Protein AF-A0A9E5RJG9-F1 (afdb_monomer_lite)

Sequence (299 aa):
MAKGKLSLEAINSRLKAARSGVSVRQKGNRLYLRATLPPKPNSTKMQMHQQDVSLGIYANPAGLERAEAEARKLGALLACKEFSWTLYLQDELKPNVVTCGDWLQRFKQYCLDTNLQTDTSEAAELLWRKRYYNPALKWLPEAEELSPSAFITVAQRTKPNTRSRQVACQVLQQFAKFVGVEVDLKPYIGNYSPKKVFRDIPKDEVIAQAIDKMRTPSWRCLYGLMATYGLRDHEVFFTELKWQIDEFESKVLVAKVTDGKTGSREVYPFTLNGLSVGNFGIRSYQISRLGFIKIMVNE

Structure (mmCIF, N/CA/C/O backbone):
data_AF-A0A9E5RJG9-F1
#
_entry.id   AF-A0A9E5RJG9-F1
#
loop_
_atom_site.group_PDB
_atom_site.id
_atom_site.type_symbol
_atom_site.label_atom_id
_atom_site.label_alt_id
_atom_site.label_comp_id
_atom_site.label_asym_id
_atom_site.label_entity_id
_atom_site.label_seq_id
_atom_site.pdbx_PDB_ins_code
_atom_site.Cartn_x
_atom_site.Cartn_y
_atom_site.Cartn_z
_atom_site.occupancy
_atom_site.B_iso_or_equiv
_atom_site.auth_seq_id
_atom_site.auth_comp_id
_atom_site.auth_asym_id
_atom_site.auth_atom_id
_atom_site.pdbx_PDB_model_num
ATOM 1 N N . MET A 1 1 ? -58.676 11.429 37.329 1.00 37.91 1 MET A N 1
ATOM 2 C CA . MET A 1 1 ? -57.738 11.678 38.447 1.00 37.91 1 MET A CA 1
ATOM 3 C C . MET A 1 1 ? -56.681 12.656 37.961 1.00 37.91 1 MET A C 1
ATOM 5 O O . MET A 1 1 ? -56.032 12.370 36.963 1.00 37.91 1 MET A O 1
ATOM 9 N N . ALA A 1 2 ? -56.580 13.836 38.570 1.00 36.16 2 ALA A N 1
ATOM 10 C CA . ALA A 1 2 ? -55.659 14.878 38.124 1.00 36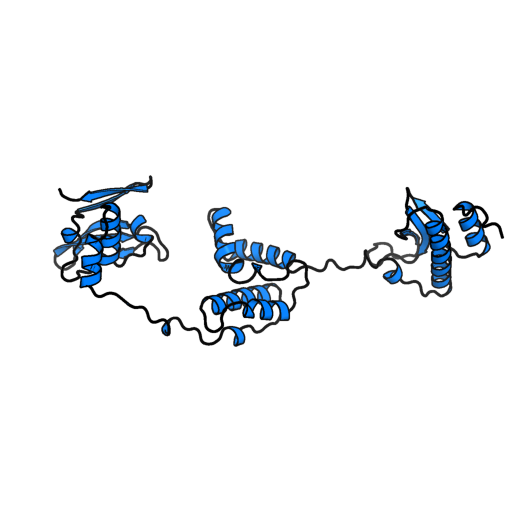.16 2 ALA A CA 1
ATOM 11 C C . ALA A 1 2 ? -54.202 14.407 38.287 1.00 36.16 2 ALA A C 1
ATOM 13 O O . ALA A 1 2 ? -53.770 14.133 39.406 1.00 36.16 2 ALA A O 1
ATOM 14 N N . LYS A 1 3 ? -53.443 14.305 37.184 1.00 49.44 3 LYS A N 1
ATOM 15 C CA . LYS A 1 3 ? -51.980 14.160 37.235 1.00 49.44 3 LYS A CA 1
ATOM 16 C C . LYS A 1 3 ? -51.432 15.422 37.906 1.00 49.44 3 LYS A C 1
ATOM 18 O O . LYS A 1 3 ? -51.337 16.470 37.272 1.00 49.44 3 LYS A O 1
ATOM 23 N N . GLY A 1 4 ? -51.154 15.344 39.207 1.00 55.84 4 GLY A N 1
ATOM 24 C CA . GLY A 1 4 ? -50.543 16.439 39.959 1.00 55.84 4 GLY A CA 1
ATOM 25 C C . GLY A 1 4 ? -49.267 16.913 39.261 1.00 55.84 4 GLY A C 1
ATOM 26 O O . GLY A 1 4 ? -48.539 16.094 38.699 1.00 55.84 4 GLY A O 1
ATOM 27 N N . LYS A 1 5 ? -49.022 18.231 39.269 1.00 58.44 5 LYS A N 1
ATOM 28 C CA . LYS A 1 5 ? -47.838 18.869 38.668 1.00 58.44 5 LYS A CA 1
ATOM 29 C C . LYS A 1 5 ? -46.581 18.049 38.964 1.00 58.44 5 LYS A C 1
ATOM 31 O O . LYS A 1 5 ? -46.140 17.951 40.108 1.00 58.44 5 LYS A O 1
ATOM 36 N N . LEU A 1 6 ? -46.014 17.456 37.919 1.00 74.50 6 LEU A N 1
ATOM 37 C CA . LEU A 1 6 ? -44.820 16.637 38.019 1.00 74.50 6 LEU A CA 1
ATOM 38 C C . LEU A 1 6 ? -43.602 17.572 38.026 1.00 74.50 6 LEU A C 1
ATOM 40 O O . LEU A 1 6 ? -43.062 17.915 36.979 1.00 74.50 6 LEU A O 1
ATOM 44 N N . SER A 1 7 ? -43.239 18.069 39.210 1.00 86.19 7 SER A N 1
ATOM 45 C CA . SER A 1 7 ? -42.056 18.911 39.411 1.00 86.19 7 SER A CA 1
ATOM 46 C C . SER A 1 7 ? -40.883 18.095 39.954 1.00 86.19 7 SER A C 1
ATOM 48 O O . SER A 1 7 ? -41.062 17.079 40.632 1.00 86.19 7 SER A O 1
ATOM 50 N N . LEU A 1 8 ? -39.664 18.564 39.687 1.00 88.50 8 LEU A N 1
ATOM 51 C CA . LEU A 1 8 ? -38.433 17.952 40.194 1.00 88.50 8 LEU A CA 1
ATOM 52 C C . LEU A 1 8 ? -38.399 17.908 41.736 1.00 88.50 8 LEU A C 1
ATOM 54 O O . LEU A 1 8 ? -37.941 16.930 42.325 1.00 88.50 8 LEU A O 1
ATOM 58 N N . GLU A 1 9 ? -38.949 18.928 42.395 1.00 90.94 9 GLU A N 1
ATOM 59 C CA . GLU A 1 9 ? -39.084 19.003 43.856 1.00 90.94 9 GLU A CA 1
ATOM 60 C C . GLU A 1 9 ? -40.054 17.954 44.410 1.00 90.94 9 GLU A C 1
ATOM 62 O O . GLU A 1 9 ? -39.752 17.290 45.406 1.00 90.94 9 GLU A O 1
ATOM 67 N N . ALA A 1 10 ? -41.198 17.756 43.746 1.00 90.44 10 ALA A N 1
ATOM 68 C CA . ALA A 1 10 ? -42.178 16.754 44.147 1.00 90.44 10 ALA A CA 1
ATOM 69 C C . ALA A 1 10 ? -41.613 15.334 43.990 1.00 90.44 10 ALA A C 1
ATOM 71 O O . ALA A 1 10 ? -41.785 14.500 44.880 1.00 90.44 10 ALA A O 1
ATOM 72 N N . ILE A 1 11 ? -40.883 15.075 42.899 1.00 91.56 11 ILE A N 1
ATOM 73 C CA . ILE A 1 11 ? -40.188 13.801 42.665 1.00 91.56 11 ILE A CA 1
ATOM 74 C C . ILE A 1 11 ? -39.153 13.543 43.763 1.00 91.56 11 ILE A C 1
ATOM 76 O O . ILE A 1 11 ? -39.175 12.487 44.395 1.00 91.56 11 ILE A O 1
ATOM 80 N N . ASN A 1 12 ? -38.279 14.512 44.044 1.00 93.06 12 ASN A N 1
ATOM 81 C CA . ASN A 1 12 ? -37.251 14.356 45.073 1.00 93.06 12 ASN A CA 1
ATOM 82 C C . ASN A 1 12 ? -37.843 14.192 46.478 1.00 93.06 12 ASN A C 1
ATOM 84 O O . ASN A 1 12 ? -37.319 13.410 47.271 1.00 93.06 12 ASN A O 1
ATOM 88 N N . SER A 1 13 ? -38.963 14.854 46.774 1.00 91.38 13 SER A N 1
ATOM 89 C CA . SER A 1 13 ? -39.693 14.662 48.032 1.00 91.38 13 SER A CA 1
ATOM 90 C C . SER A 1 13 ? -40.233 13.234 48.162 1.00 91.38 13 SER A C 1
ATOM 92 O O . SER A 1 13 ? -40.048 12.606 49.205 1.00 91.38 13 SER A O 1
ATOM 94 N N . ARG A 1 14 ? -40.815 12.672 47.090 1.00 92.19 14 ARG A N 1
ATOM 95 C CA . ARG A 1 14 ? -41.272 11.270 47.060 1.00 92.19 14 ARG A CA 1
ATOM 96 C C . ARG A 1 14 ? -40.115 10.279 47.210 1.00 92.19 14 ARG A C 1
ATOM 98 O O . ARG A 1 14 ? -40.212 9.344 48.000 1.00 92.19 14 ARG A O 1
ATOM 105 N N . LEU A 1 15 ? -39.006 10.495 46.503 1.00 91.75 15 LEU A N 1
ATOM 106 C CA . LEU A 1 15 ? -37.810 9.646 46.586 1.00 91.75 15 LEU A CA 1
ATOM 107 C C . LEU A 1 15 ? -37.164 9.672 47.978 1.00 91.75 15 LEU A C 1
ATOM 109 O O . LEU A 1 15 ? -36.679 8.637 48.447 1.00 91.75 15 LEU A O 1
ATOM 113 N N . LYS A 1 16 ? -37.190 10.832 48.648 1.00 91.62 16 LYS A N 1
ATOM 114 C CA . LYS A 1 16 ? -36.722 11.004 50.028 1.00 91.62 16 LYS A CA 1
ATOM 115 C C . LYS A 1 16 ? -37.638 10.296 51.025 1.00 91.62 16 LYS A C 1
ATOM 117 O O . LYS A 1 16 ? -37.134 9.591 51.895 1.00 91.62 16 LYS A O 1
ATOM 122 N N . ALA A 1 17 ? -38.959 10.429 50.876 1.00 90.81 17 ALA A N 1
ATOM 123 C CA . ALA A 1 17 ? -39.935 9.722 51.709 1.00 90.81 17 ALA A CA 1
ATOM 124 C C . ALA A 1 17 ? -39.790 8.194 51.592 1.00 90.81 17 ALA A C 1
ATOM 126 O O . ALA A 1 17 ? -39.843 7.490 52.595 1.00 90.81 17 ALA A O 1
ATOM 127 N N . ALA A 1 18 ? -39.499 7.695 50.386 1.00 88.12 18 ALA A N 1
ATOM 128 C CA . ALA A 1 18 ? -39.224 6.283 50.122 1.00 88.12 18 ALA A CA 1
ATOM 129 C C . ALA A 1 18 ? -37.819 5.812 50.556 1.00 88.12 18 ALA A C 1
ATOM 131 O O . ALA A 1 18 ? -37.486 4.649 50.354 1.00 88.12 18 ALA A O 1
ATOM 132 N N . ARG A 1 19 ? -36.972 6.698 51.108 1.00 88.88 19 ARG A N 1
ATOM 133 C CA . ARG A 1 19 ? -35.582 6.408 51.519 1.00 88.88 19 ARG A CA 1
ATOM 134 C C . ARG A 1 19 ? -34.735 5.735 50.428 1.00 88.88 19 ARG A C 1
ATOM 136 O O . ARG A 1 19 ? -33.841 4.952 50.723 1.00 88.88 19 ARG A O 1
ATOM 143 N N . SER A 1 20 ? -34.980 6.085 49.166 1.00 85.00 20 SER A N 1
ATOM 144 C CA . SER A 1 20 ? -34.340 5.447 48.003 1.00 85.00 20 SER A CA 1
ATOM 145 C C . SER A 1 20 ? -32.825 5.679 47.885 1.00 85.00 20 SER A C 1
ATOM 147 O O . SER A 1 20 ? -32.167 4.989 47.117 1.00 85.00 20 SER A O 1
ATOM 149 N N . GLY A 1 21 ? -32.260 6.665 48.595 1.00 88.69 21 GLY A N 1
ATOM 150 C CA . GLY A 1 21 ? -30.832 7.012 48.509 1.00 88.69 21 GLY A CA 1
ATOM 151 C C . GLY A 1 21 ? -30.409 7.683 47.192 1.00 88.69 21 GLY A C 1
ATOM 152 O O . GLY A 1 21 ? -29.228 7.977 47.007 1.00 88.69 21 GLY A O 1
ATOM 153 N N . VAL A 1 22 ? -31.364 7.961 46.295 1.00 94.31 22 VAL A N 1
ATOM 154 C CA . VAL A 1 22 ? -31.153 8.559 44.969 1.00 94.31 22 VAL A CA 1
ATOM 155 C C . VAL A 1 22 ? -31.985 9.836 44.840 1.00 94.31 22 VAL A C 1
ATOM 157 O O . VAL A 1 22 ? -33.117 9.908 45.312 1.00 94.31 22 VAL A O 1
ATOM 160 N N . SER A 1 23 ? -31.433 10.854 44.181 1.00 94.25 23 SER A N 1
ATOM 161 C CA . SER A 1 23 ? -32.137 12.102 43.854 1.00 94.25 23 SER A CA 1
ATOM 162 C C . SER A 1 23 ? -32.044 12.412 42.363 1.00 94.25 23 SER A C 1
ATOM 164 O O . SER A 1 23 ? -31.046 12.089 41.726 1.00 94.25 23 SER A O 1
ATOM 166 N N . VAL A 1 24 ? -33.063 13.051 41.798 1.00 94.88 24 VAL A N 1
ATOM 167 C CA . VAL A 1 24 ? -33.062 13.533 40.412 1.00 94.88 24 VAL A CA 1
ATOM 168 C C . VAL A 1 24 ? -32.549 14.971 40.382 1.00 94.88 24 VAL A C 1
ATOM 170 O O . VAL A 1 24 ? -32.985 15.823 41.160 1.00 94.88 24 VAL A O 1
ATOM 173 N N . ARG A 1 25 ? -31.629 15.265 39.465 1.00 94.12 25 ARG A N 1
ATOM 174 C CA . ARG A 1 25 ? -31.103 16.606 39.201 1.00 94.12 25 ARG A CA 1
ATOM 175 C C . ARG A 1 25 ? -31.308 16.992 37.751 1.00 94.12 25 ARG A C 1
ATOM 177 O O . ARG A 1 25 ? -31.188 16.165 36.856 1.00 94.12 25 ARG A O 1
ATOM 184 N N . GLN A 1 26 ? -31.537 18.275 37.526 1.00 92.50 26 GLN A N 1
ATOM 185 C CA . GLN A 1 26 ? -31.526 18.867 36.200 1.00 92.50 26 GLN A CA 1
ATOM 186 C C . GLN A 1 26 ? -30.236 19.675 36.032 1.00 92.50 26 GLN A C 1
ATOM 188 O O . GLN A 1 26 ? -29.906 20.495 36.887 1.00 92.50 26 GLN A O 1
ATOM 193 N N . LYS A 1 27 ? -29.503 19.439 34.940 1.00 89.38 27 LYS A N 1
ATOM 194 C CA . LYS A 1 27 ? -28.406 20.312 34.492 1.00 89.38 27 LYS A CA 1
ATOM 195 C C . LYS A 1 27 ? -28.713 20.757 33.068 1.00 89.38 27 LYS A C 1
ATOM 197 O O . LYS A 1 27 ? -28.792 19.929 32.159 1.00 89.38 27 LYS A O 1
ATOM 202 N N . GLY A 1 28 ? -28.941 22.056 32.887 1.00 89.25 28 GLY A N 1
ATOM 203 C CA . GLY A 1 28 ? -29.472 22.596 31.634 1.00 89.25 28 GLY A CA 1
ATOM 204 C C . GLY A 1 28 ? -30.802 21.929 31.270 1.00 89.25 28 GLY A C 1
ATOM 205 O O . GLY A 1 28 ? -31.713 21.851 32.093 1.00 89.25 28 GLY A O 1
ATOM 206 N N . ASN A 1 29 ? -30.889 21.382 30.058 1.00 89.88 29 ASN A N 1
ATOM 207 C CA . ASN A 1 29 ? -32.089 20.697 29.567 1.00 89.88 29 ASN A CA 1
ATOM 208 C C . ASN A 1 29 ? -32.071 19.174 29.776 1.00 89.88 29 ASN A C 1
ATOM 210 O O . ASN A 1 29 ? -32.904 18.484 29.192 1.00 89.88 29 ASN A O 1
ATOM 214 N N . ARG A 1 30 ? -31.136 18.626 30.564 1.00 92.31 30 ARG A N 1
ATOM 215 C CA . ARG A 1 30 ? -30.967 17.175 30.762 1.00 92.31 30 ARG A CA 1
ATOM 216 C C . ARG A 1 30 ? -31.163 16.767 32.223 1.00 92.31 30 ARG A C 1
ATOM 218 O O . ARG A 1 30 ? -30.858 17.536 33.138 1.00 92.31 30 ARG A O 1
ATOM 225 N N . LEU A 1 31 ? -31.650 15.542 32.426 1.00 93.31 31 LEU A N 1
ATOM 226 C CA . LEU A 1 31 ? -31.872 14.943 33.745 1.00 93.31 31 LEU A CA 1
ATOM 227 C C . LEU A 1 31 ? -30.771 13.939 34.114 1.00 93.31 31 LEU A C 1
ATOM 229 O O . LEU A 1 31 ? -30.279 13.180 33.277 1.00 93.31 31 LEU A O 1
ATOM 233 N N . TYR A 1 32 ? -30.418 13.936 35.395 1.00 94.94 32 TYR A N 1
ATOM 234 C CA . TYR A 1 32 ? -29.355 13.144 36.006 1.00 94.94 32 TYR A CA 1
ATOM 235 C C . TYR A 1 32 ? -29.863 12.508 37.301 1.00 94.94 32 TYR A C 1
ATOM 237 O O . TYR A 1 32 ? -30.694 13.094 37.995 1.00 94.94 32 TYR A O 1
ATOM 245 N N . LEU A 1 33 ? -29.320 11.351 37.666 1.00 94.44 33 LEU A N 1
ATOM 246 C CA . LEU A 1 33 ? -29.513 10.743 38.982 1.00 94.44 33 LEU A CA 1
ATOM 247 C C . LEU A 1 33 ? -28.279 10.979 39.839 1.00 94.44 33 LEU A C 1
ATOM 249 O O . LEU A 1 33 ? -27.170 10.728 39.391 1.00 94.44 33 LEU A O 1
ATOM 253 N N . ARG A 1 34 ? -28.454 11.422 41.078 1.00 94.69 34 ARG A N 1
ATOM 254 C CA . ARG A 1 34 ? -27.367 11.602 42.038 1.00 94.69 34 ARG A CA 1
ATOM 255 C C . ARG A 1 34 ? -27.530 10.648 43.203 1.00 94.69 34 ARG A C 1
ATOM 257 O O . ARG A 1 34 ? -28.541 10.704 43.906 1.00 94.69 34 ARG A O 1
ATOM 264 N N . ALA A 1 35 ? -26.507 9.831 43.421 1.00 93.94 35 ALA A N 1
ATOM 265 C CA . ALA A 1 35 ? -26.443 8.834 44.482 1.00 93.94 35 ALA A CA 1
ATOM 266 C C . ALA A 1 35 ? -24.991 8.622 44.936 1.00 93.94 35 ALA A C 1
ATOM 268 O O . ALA A 1 35 ? -24.052 9.058 44.266 1.00 93.94 35 ALA A O 1
ATOM 269 N N . THR A 1 36 ? -24.798 7.957 46.072 1.00 93.00 36 THR A N 1
ATOM 270 C CA . THR A 1 36 ? -23.477 7.464 46.484 1.00 93.00 36 THR A CA 1
ATOM 271 C C . THR A 1 36 ? -23.233 6.124 45.802 1.00 93.00 36 THR A C 1
ATOM 273 O O . THR A 1 36 ? -23.892 5.139 46.122 1.00 93.00 36 THR A O 1
ATOM 276 N N . LEU A 1 37 ? -22.317 6.104 44.836 1.00 91.81 37 LEU A N 1
ATOM 277 C CA . LEU A 1 37 ? -22.056 4.961 43.960 1.00 91.81 37 LEU A CA 1
ATOM 278 C C . LEU A 1 37 ? -20.608 4.480 44.131 1.00 91.81 37 LEU A C 1
ATOM 280 O O . LEU A 1 37 ? -19.748 5.286 44.513 1.00 91.81 37 LEU A O 1
ATOM 284 N N . PRO A 1 38 ? -20.307 3.201 43.834 1.00 89.12 38 PRO A N 1
ATOM 285 C CA . PRO A 1 38 ? -18.924 2.747 43.714 1.00 89.12 38 PRO A CA 1
ATOM 286 C C . PRO A 1 38 ? -18.182 3.555 42.638 1.00 89.12 38 PRO A C 1
ATOM 288 O O . PRO A 1 38 ? -18.816 4.109 41.731 1.00 89.12 38 PRO A O 1
ATOM 291 N N . PRO A 1 39 ? -16.849 3.671 42.722 1.00 87.62 39 PRO A N 1
ATOM 292 C CA . PRO A 1 39 ? -16.079 4.398 41.719 1.00 87.62 39 PRO A CA 1
ATOM 293 C C . PRO A 1 39 ? -16.316 3.832 40.312 1.00 87.62 39 PRO A C 1
ATOM 295 O O . PRO A 1 39 ? -16.548 2.634 40.145 1.00 87.62 39 PRO A O 1
ATOM 298 N N . LYS A 1 40 ? -16.304 4.702 39.292 1.00 84.62 40 LYS A N 1
ATOM 299 C CA . LYS A 1 40 ? -16.350 4.257 37.890 1.00 84.62 40 LYS A CA 1
ATOM 300 C C . LYS A 1 40 ? -15.142 3.348 37.593 1.00 84.62 40 LYS A C 1
ATOM 302 O O . LYS A 1 40 ? -14.077 3.612 38.150 1.00 84.62 40 LYS A O 1
ATOM 307 N N . PRO A 1 41 ? -15.255 2.373 36.667 1.00 77.88 41 PRO A N 1
ATOM 308 C CA . PRO A 1 41 ? -14.163 1.446 36.338 1.00 77.88 41 PRO A CA 1
ATOM 309 C C . PRO A 1 41 ? -12.824 2.116 35.985 1.00 77.88 41 PRO A C 1
ATOM 311 O O . PRO A 1 41 ? -11.774 1.581 36.311 1.00 77.88 41 PRO A O 1
ATOM 314 N N . ASN A 1 42 ? -12.858 3.315 35.390 1.00 70.88 42 ASN A N 1
ATOM 315 C CA . ASN A 1 42 ? -11.667 4.080 34.991 1.00 70.88 42 ASN A CA 1
ATOM 316 C C . ASN A 1 42 ? -11.326 5.242 35.952 1.00 70.88 42 ASN A C 1
ATOM 318 O O . ASN A 1 42 ? -10.627 6.179 35.571 1.00 70.88 42 ASN A O 1
ATOM 322 N N . SER A 1 43 ? -11.875 5.259 37.171 1.00 77.19 43 SER A N 1
ATOM 323 C CA . SER A 1 43 ? -11.626 6.330 38.143 1.00 77.19 43 SER A CA 1
ATOM 324 C C . SER A 1 43 ? -10.424 6.019 39.034 1.00 77.19 43 SER A C 1
ATOM 326 O O . SER A 1 43 ? -10.236 4.891 39.466 1.00 77.19 43 SER A O 1
ATOM 328 N N . THR A 1 44 ? -9.661 7.049 39.401 1.00 74.75 44 THR A N 1
ATOM 329 C CA . THR A 1 44 ? -8.575 6.963 40.395 1.00 74.75 44 THR A CA 1
ATOM 330 C C . THR A 1 44 ? -9.073 6.852 41.840 1.00 74.75 44 THR A C 1
ATOM 332 O O . THR A 1 44 ? -8.283 6.642 42.758 1.00 74.75 44 THR A O 1
ATOM 335 N N . LYS A 1 45 ? -10.380 7.019 42.079 1.00 78.56 45 LYS A N 1
ATOM 336 C CA . LYS A 1 45 ? -10.971 6.919 43.416 1.00 78.56 45 LYS A CA 1
ATOM 337 C C . LYS A 1 45 ? -11.239 5.460 43.767 1.00 78.56 45 LYS A C 1
ATOM 339 O O . LYS A 1 45 ? -11.857 4.750 42.990 1.00 78.56 45 LYS A O 1
ATOM 344 N N . MET A 1 46 ? -10.860 5.058 44.978 1.00 77.56 46 MET A N 1
ATOM 345 C CA . MET A 1 46 ? -11.036 3.681 45.463 1.00 77.56 46 MET A CA 1
ATOM 346 C C . MET A 1 46 ? -12.307 3.475 46.301 1.00 77.56 46 MET A C 1
ATOM 348 O O . MET A 1 46 ? -12.723 2.345 46.524 1.00 77.56 46 MET A O 1
ATOM 352 N N . GLN A 1 47 ? -12.929 4.556 46.778 1.00 86.44 47 GLN A N 1
ATOM 353 C CA . GLN A 1 47 ? -14.057 4.502 47.714 1.00 86.44 47 GLN A CA 1
ATOM 354 C C . GLN A 1 47 ? -15.365 4.973 47.071 1.00 86.44 47 GLN A C 1
ATOM 356 O O . GLN A 1 47 ? -15.374 5.773 46.124 1.00 86.44 47 GLN A O 1
ATOM 361 N N . MET A 1 48 ? -16.486 4.492 47.621 1.00 90.00 48 MET A N 1
ATOM 362 C CA . MET A 1 48 ? -17.813 4.978 47.249 1.00 90.00 48 MET A CA 1
ATOM 363 C C . MET A 1 48 ? -17.906 6.483 47.493 1.00 90.00 48 MET A C 1
ATOM 365 O O . MET A 1 48 ? -17.500 6.991 48.537 1.00 90.00 48 MET A O 1
ATOM 369 N N . HIS A 1 49 ? -18.457 7.209 46.529 1.00 91.38 49 HIS A N 1
ATOM 370 C CA . HIS A 1 49 ? -18.637 8.649 46.647 1.00 91.38 49 HIS A CA 1
ATOM 371 C C . HIS A 1 49 ? -19.851 9.109 45.850 1.00 91.38 49 HIS A C 1
ATOM 373 O O . HIS A 1 49 ? -20.388 8.387 45.007 1.00 91.38 49 HIS A O 1
ATOM 379 N N . GLN A 1 50 ? -20.301 10.327 46.140 1.00 92.06 50 GLN A N 1
ATOM 380 C CA . GLN A 1 50 ? -21.461 10.896 45.478 1.00 92.06 50 GLN A CA 1
ATOM 381 C C . GLN A 1 50 ? -21.146 11.204 44.011 1.00 92.06 50 GLN A C 1
ATOM 383 O O . GLN A 1 50 ? -20.210 11.948 43.715 1.00 92.06 50 GLN A O 1
ATOM 388 N N . GLN A 1 51 ? -21.934 10.631 43.107 1.00 93.19 51 GLN A N 1
ATOM 389 C CA . GLN A 1 51 ? -21.748 10.723 41.664 1.00 93.19 51 GLN A CA 1
ATOM 390 C C . GLN A 1 51 ? -23.082 11.016 40.979 1.00 93.19 51 GLN A C 1
ATOM 392 O O . GLN A 1 51 ? -24.146 10.649 41.482 1.00 93.19 51 GLN A O 1
ATOM 397 N N . ASP A 1 52 ? -23.003 11.688 39.830 1.00 91.81 52 ASP A N 1
ATOM 398 C CA . ASP A 1 52 ? -24.150 11.951 38.968 1.00 91.81 52 ASP A CA 1
ATOM 399 C C . ASP A 1 52 ? -24.110 10.973 37.776 1.00 91.81 52 ASP A C 1
ATOM 401 O O . ASP A 1 52 ? -23.095 10.867 37.085 1.00 91.81 52 ASP A O 1
ATOM 405 N N . VAL A 1 53 ? -25.218 10.282 37.518 1.00 90.75 53 VAL A N 1
ATOM 406 C CA . VAL A 1 53 ? -25.437 9.389 36.375 1.00 90.75 53 VAL A CA 1
ATOM 407 C C . VAL A 1 53 ? -26.318 10.114 35.366 1.00 90.75 53 VAL A C 1
ATOM 409 O O . VAL A 1 53 ? -27.429 10.534 35.695 1.00 90.75 53 VAL A O 1
ATOM 412 N N . SER A 1 54 ? -25.824 10.297 34.143 1.00 90.50 54 SER A N 1
ATOM 413 C CA . SER A 1 54 ? -26.611 10.891 33.058 1.00 90.50 54 SER A CA 1
ATOM 414 C C . SER A 1 54 ? -27.670 9.904 32.578 1.00 90.50 54 SER A C 1
ATOM 416 O O . SER A 1 54 ? -27.344 8.764 32.271 1.00 90.50 54 SER A O 1
ATOM 418 N N . LEU A 1 55 ? -28.927 10.342 32.477 1.00 88.50 55 LEU A N 1
ATOM 419 C CA . LEU A 1 55 ? -29.998 9.523 31.898 1.00 88.50 55 LEU A CA 1
ATOM 420 C C . LEU A 1 55 ? -30.140 9.711 30.382 1.00 88.50 55 LEU A C 1
ATOM 422 O O . LEU A 1 55 ? -30.923 9.011 29.750 1.00 88.50 55 LEU A O 1
ATOM 426 N N . GLY A 1 56 ? -29.458 10.702 29.796 1.00 86.12 56 GLY A N 1
ATOM 427 C CA . GLY A 1 56 ? -29.594 11.014 28.371 1.00 86.12 56 GLY A CA 1
ATOM 428 C C . GLY A 1 56 ? -30.984 11.524 27.962 1.00 86.12 56 GLY A C 1
ATOM 429 O O . GLY A 1 56 ? -31.261 11.637 26.773 1.00 86.12 56 GLY A O 1
ATOM 430 N N . ILE A 1 57 ? -31.855 11.895 28.905 1.00 89.81 57 ILE A N 1
ATOM 431 C CA . ILE A 1 57 ? -33.226 12.361 28.631 1.00 89.81 57 ILE A CA 1
ATOM 432 C C . ILE A 1 57 ? -33.398 13.857 28.905 1.00 89.81 57 ILE A C 1
ATOM 434 O O . ILE A 1 57 ? -32.700 14.439 29.741 1.00 89.81 57 ILE A O 1
ATOM 438 N N . TYR A 1 58 ? -34.329 14.477 28.180 1.00 91.00 58 TYR A N 1
ATOM 439 C CA . TYR A 1 58 ? -34.660 15.892 28.332 1.00 91.00 58 TYR A CA 1
ATOM 440 C C . TYR A 1 58 ? -35.522 16.157 29.572 1.00 91.00 58 TYR A C 1
ATOM 442 O O . TYR A 1 58 ? -36.324 15.317 29.976 1.00 91.00 58 TYR A O 1
ATOM 450 N N . ALA A 1 59 ? -35.392 17.355 30.143 1.00 90.31 59 ALA A N 1
ATOM 451 C CA . ALA A 1 59 ? -36.189 17.838 31.271 1.00 90.31 59 ALA A CA 1
ATOM 452 C C . ALA A 1 59 ? -37.605 18.275 30.838 1.00 90.31 59 ALA A C 1
ATOM 454 O O . ALA A 1 59 ? -37.989 19.433 30.970 1.00 90.31 59 ALA A O 1
ATOM 455 N N . ASN A 1 60 ? -38.373 17.337 30.284 1.00 90.50 60 ASN A N 1
ATOM 456 C CA . ASN A 1 60 ? -39.788 17.501 29.947 1.00 90.50 60 ASN A CA 1
ATOM 457 C C . ASN A 1 60 ? -40.655 16.564 30.822 1.00 90.50 60 ASN A C 1
ATOM 459 O O . ASN A 1 60 ? -40.099 15.705 31.511 1.00 90.50 60 ASN A O 1
ATOM 463 N N . PRO A 1 61 ? -41.997 16.695 30.838 1.00 89.50 61 PRO A N 1
ATOM 464 C CA . PRO A 1 61 ? -42.851 15.903 31.732 1.00 89.50 61 PRO A CA 1
ATOM 465 C C . PRO A 1 61 ? -42.658 14.383 31.608 1.00 89.50 61 PRO A C 1
ATOM 467 O O . PRO A 1 61 ? -42.544 13.699 32.621 1.00 89.50 61 PRO A O 1
ATOM 470 N N . ALA A 1 62 ? -42.533 13.859 30.384 1.00 88.31 62 ALA A N 1
ATOM 471 C CA . ALA A 1 62 ? -42.271 12.437 30.148 1.00 88.31 62 ALA A CA 1
ATOM 472 C C . ALA A 1 62 ? -40.873 12.013 30.640 1.00 88.31 62 ALA A C 1
ATOM 474 O O . ALA A 1 62 ? -40.699 10.939 31.216 1.00 88.31 62 ALA A O 1
ATOM 475 N N . GLY A 1 63 ? -39.872 12.877 30.456 1.00 90.06 63 GLY A N 1
ATOM 476 C CA . GLY A 1 63 ? -38.520 12.677 30.964 1.00 90.06 63 GLY A CA 1
ATOM 477 C C . GLY A 1 63 ? -38.467 12.663 32.490 1.00 90.06 63 GLY A C 1
ATOM 478 O O . GLY A 1 63 ? -37.749 11.849 33.061 1.00 90.06 63 GLY A O 1
ATOM 479 N N . LEU A 1 64 ? -39.262 13.499 33.161 1.00 91.44 64 LEU A N 1
ATOM 480 C CA . LEU A 1 64 ? -39.359 13.513 34.620 1.00 91.44 64 LEU A CA 1
ATOM 481 C C . LEU A 1 64 ? -40.044 12.248 35.172 1.00 91.44 64 LEU A C 1
ATOM 483 O O . LEU A 1 64 ? -39.545 11.688 36.147 1.00 91.44 64 LEU A O 1
ATOM 487 N N . GLU A 1 65 ? -41.114 11.750 34.536 1.00 91.62 65 GLU A N 1
ATOM 488 C CA . GLU A 1 65 ? -41.736 10.461 34.907 1.00 91.62 65 GLU A CA 1
ATOM 489 C C . GLU A 1 65 ? -40.724 9.309 34.772 1.00 91.62 65 GLU A C 1
ATOM 491 O O . GLU A 1 65 ? -40.555 8.499 35.688 1.00 91.62 65 GLU A O 1
ATOM 496 N N . ARG A 1 66 ? -39.982 9.274 33.656 1.00 91.62 66 ARG A N 1
ATOM 497 C CA . ARG A 1 66 ? -38.936 8.270 33.424 1.00 91.62 66 ARG A CA 1
ATOM 498 C C . ARG A 1 66 ? -37.780 8.392 34.418 1.00 91.62 66 ARG A C 1
ATOM 500 O O . ARG A 1 66 ? -37.309 7.375 34.918 1.00 91.62 66 ARG A O 1
ATOM 507 N N . ALA A 1 67 ? -37.338 9.609 34.733 1.00 93.00 67 ALA A N 1
ATOM 508 C CA . ALA A 1 67 ? -36.274 9.839 35.708 1.00 93.00 67 ALA A CA 1
ATOM 509 C C . ALA A 1 67 ? -36.663 9.350 37.108 1.00 93.00 67 ALA A C 1
ATOM 511 O O . ALA A 1 67 ? -35.833 8.771 37.802 1.00 93.00 67 ALA A O 1
ATOM 512 N N . GLU A 1 68 ? -37.920 9.538 37.515 1.00 93.56 68 GLU A N 1
ATOM 513 C CA . GLU A 1 68 ? -38.427 9.022 38.788 1.00 93.56 68 GLU A CA 1
ATOM 514 C C . GLU A 1 68 ? -38.428 7.483 38.822 1.00 93.56 68 GLU A C 1
ATOM 516 O O . GLU A 1 68 ? -38.017 6.891 39.822 1.00 93.56 68 GLU A O 1
ATOM 521 N N . ALA A 1 69 ? -38.841 6.824 37.735 1.00 92.50 69 ALA A N 1
ATOM 522 C CA . ALA A 1 69 ? -38.799 5.365 37.630 1.00 92.50 69 ALA A CA 1
ATOM 523 C C . ALA A 1 69 ? -37.360 4.817 37.685 1.00 92.50 69 ALA A C 1
ATOM 525 O O . ALA A 1 69 ? -37.077 3.904 38.465 1.00 92.50 69 ALA A O 1
ATOM 526 N N . GLU A 1 70 ? -36.437 5.413 36.925 1.00 92.31 70 GLU A N 1
ATOM 527 C CA . GLU A 1 70 ? -35.018 5.033 36.934 1.00 92.31 70 GLU A CA 1
ATOM 528 C C . GLU A 1 70 ? -34.356 5.300 38.292 1.00 92.31 70 GLU A C 1
ATOM 530 O O . GLU A 1 70 ? -33.547 4.495 38.750 1.00 92.31 70 GLU A O 1
ATOM 535 N N . ALA A 1 71 ? -34.736 6.376 38.991 1.00 93.81 71 ALA A N 1
ATOM 536 C CA . ALA A 1 71 ? -34.253 6.655 40.342 1.00 93.81 71 ALA A CA 1
ATOM 537 C C . ALA A 1 71 ? -34.651 5.554 41.336 1.00 93.81 71 ALA A C 1
ATOM 539 O O . ALA A 1 71 ? -33.825 5.132 42.146 1.00 93.81 71 ALA A O 1
ATOM 540 N N . ARG A 1 72 ? -35.893 5.053 41.260 1.00 92.94 72 ARG A N 1
ATOM 541 C CA . ARG A 1 72 ? -36.344 3.927 42.097 1.00 92.94 72 ARG A CA 1
ATOM 542 C C . ARG A 1 72 ? -35.607 2.638 41.760 1.00 92.94 72 ARG A C 1
ATOM 544 O O . ARG A 1 72 ? -35.195 1.932 42.674 1.00 92.94 72 ARG A O 1
ATOM 551 N N . LYS A 1 73 ? -35.411 2.354 40.470 1.00 93.31 73 LYS A N 1
ATOM 552 C CA . LYS A 1 73 ? -34.653 1.184 40.008 1.00 93.31 73 LYS A CA 1
ATOM 553 C C . LYS A 1 73 ? -33.210 1.225 40.512 1.00 93.31 73 LYS A C 1
ATOM 555 O O . LYS A 1 73 ? -32.736 0.246 41.078 1.00 93.31 73 LYS A O 1
ATOM 560 N N . LEU A 1 74 ? -32.542 2.372 40.376 1.00 92.31 74 LEU A N 1
ATOM 561 C CA . LEU A 1 74 ? -31.189 2.575 40.888 1.00 92.31 74 LEU A CA 1
ATOM 562 C C . LEU A 1 74 ? -31.132 2.412 42.414 1.00 92.31 74 LEU A C 1
ATOM 564 O O . LEU A 1 74 ? -30.237 1.744 42.925 1.00 92.31 74 LEU A O 1
ATOM 568 N N . GLY A 1 75 ? -32.103 2.976 43.139 1.00 92.12 75 GLY A N 1
ATOM 569 C CA . GLY A 1 75 ? -32.205 2.822 44.591 1.00 92.12 75 GLY A CA 1
ATOM 570 C C . GLY A 1 75 ? -32.369 1.362 45.023 1.00 92.12 75 GLY A C 1
ATOM 571 O O . GLY A 1 75 ? -31.693 0.922 45.949 1.00 92.12 75 GLY A O 1
ATOM 572 N N . ALA A 1 76 ? -33.198 0.589 44.315 1.00 91.88 76 ALA A N 1
ATOM 573 C CA . ALA A 1 76 ? -33.370 -0.842 44.567 1.00 91.88 76 ALA A CA 1
ATOM 574 C C . ALA A 1 76 ? -32.072 -1.632 44.323 1.00 91.88 76 ALA A C 1
ATOM 576 O O . ALA A 1 76 ? -31.664 -2.407 45.183 1.00 91.88 76 ALA A O 1
ATOM 577 N N . LEU A 1 77 ? -31.369 -1.373 43.213 1.00 91.50 77 LEU A N 1
ATOM 578 C CA . LEU A 1 77 ? -30.075 -2.005 42.916 1.00 91.50 77 LEU A CA 1
ATOM 579 C C . LEU A 1 77 ? -29.024 -1.716 43.997 1.00 91.50 77 LEU A C 1
ATOM 581 O O . LEU A 1 77 ? -28.247 -2.598 44.359 1.00 91.50 77 LEU A O 1
ATOM 585 N N . LEU A 1 78 ? -29.002 -0.492 44.535 1.00 90.44 78 LEU A N 1
ATOM 586 C CA . LEU A 1 78 ? -28.108 -0.132 45.637 1.00 90.44 78 LEU A CA 1
ATOM 587 C C . LEU A 1 78 ? -28.491 -0.836 46.941 1.00 90.44 78 LEU A C 1
ATOM 589 O O . LEU A 1 78 ? -27.606 -1.328 47.638 1.00 90.44 78 LEU A O 1
ATOM 593 N N . ALA A 1 79 ? -29.786 -0.926 47.255 1.00 89.75 79 ALA A N 1
ATOM 594 C CA . ALA A 1 79 ? -30.272 -1.629 48.442 1.00 89.75 79 ALA A CA 1
ATOM 595 C C . ALA A 1 79 ? -29.939 -3.132 48.401 1.00 89.75 79 ALA A C 1
ATOM 597 O O . ALA A 1 79 ? -29.525 -3.695 49.413 1.00 89.75 79 ALA A O 1
ATOM 598 N N . CYS A 1 80 ? -30.042 -3.755 47.224 1.00 90.12 80 CYS A N 1
ATOM 599 C CA . CYS A 1 80 ? -29.691 -5.158 46.996 1.00 90.12 80 CYS A CA 1
ATOM 600 C C . CYS A 1 80 ? -28.180 -5.403 46.834 1.00 90.12 80 CYS A C 1
ATOM 602 O O . CYS A 1 80 ? -27.764 -6.553 46.769 1.00 90.12 80 CYS A O 1
ATOM 604 N N . LYS A 1 81 ? -27.343 -4.352 46.793 1.00 87.06 81 LYS A N 1
ATOM 605 C CA . LYS A 1 81 ? -25.899 -4.427 46.477 1.00 87.06 81 LYS A CA 1
ATOM 606 C C . LYS A 1 81 ? -25.590 -5.050 45.103 1.00 87.06 81 LYS A C 1
ATOM 608 O O . LYS A 1 81 ? -24.504 -5.578 44.891 1.00 87.06 81 LYS A O 1
ATOM 613 N N . GLU A 1 82 ? -26.514 -4.929 44.155 1.00 89.12 82 GLU A N 1
ATOM 614 C CA . GLU A 1 82 ? -26.419 -5.478 42.791 1.00 89.12 82 GLU A CA 1
ATOM 615 C C . GLU A 1 82 ? -26.108 -4.400 41.740 1.00 89.12 82 GLU A C 1
ATOM 617 O O . GLU A 1 82 ? -26.215 -4.617 40.532 1.00 89.12 82 GLU A O 1
ATOM 622 N N . PHE A 1 83 ? -25.748 -3.192 42.175 1.00 89.75 83 PHE A N 1
ATOM 623 C CA . PHE A 1 83 ? -25.439 -2.106 41.256 1.00 89.75 83 PHE A CA 1
ATOM 624 C C . PHE A 1 83 ? -24.226 -2.434 40.369 1.00 89.75 83 PHE A C 1
ATOM 626 O O . PHE A 1 83 ? -23.132 -2.704 40.865 1.00 89.75 83 PHE A O 1
ATOM 633 N N . SER A 1 84 ? -24.407 -2.293 39.052 1.00 85.75 84 SER A N 1
ATOM 634 C CA . SER A 1 84 ? -23.337 -2.378 38.056 1.00 85.75 84 SER A CA 1
ATOM 635 C C . SER A 1 84 ? -23.328 -1.159 37.137 1.00 85.75 84 SER A C 1
ATOM 637 O O . SER A 1 84 ? -24.348 -0.786 36.550 1.00 85.75 84 SER A O 1
ATOM 639 N N . TRP A 1 85 ? -22.140 -0.582 36.936 1.00 85.81 85 TRP A N 1
ATOM 640 C CA . TRP A 1 85 ? -21.919 0.514 35.991 1.00 85.81 85 TRP A CA 1
ATOM 641 C C . TRP A 1 85 ? -22.206 0.133 34.533 1.00 85.81 85 TRP A C 1
ATOM 643 O O . TRP A 1 85 ? -22.528 1.013 33.736 1.00 85.81 85 TRP A O 1
ATOM 653 N N . THR A 1 86 ? -22.162 -1.156 34.177 1.00 80.38 86 THR A N 1
ATOM 654 C CA . THR A 1 86 ? -22.459 -1.629 32.811 1.00 80.38 86 THR A CA 1
ATOM 655 C C . THR A 1 86 ? -23.871 -1.268 32.342 1.00 80.38 86 THR A C 1
ATOM 657 O O . THR A 1 86 ? -24.086 -1.091 31.147 1.00 80.38 86 THR A O 1
ATOM 660 N N . LEU A 1 87 ? -24.821 -1.091 33.267 1.00 80.19 87 LEU A N 1
ATOM 661 C CA . LEU A 1 87 ? -26.201 -0.694 32.964 1.00 80.19 87 LEU A CA 1
ATOM 662 C C . LEU A 1 87 ? -26.337 0.781 32.559 1.00 80.19 87 LEU A C 1
ATOM 664 O O . LEU A 1 87 ? -27.312 1.145 31.908 1.00 80.19 87 LEU A O 1
ATOM 668 N N . TYR A 1 88 ? -25.381 1.625 32.956 1.00 81.31 88 TYR A N 1
ATOM 669 C CA . TYR A 1 88 ? -25.476 3.084 32.836 1.00 81.31 88 TYR A CA 1
ATOM 670 C C . TYR A 1 88 ? -24.360 3.708 31.992 1.00 81.31 88 TYR A C 1
ATOM 672 O O . TYR A 1 88 ? -24.471 4.864 31.598 1.00 81.31 88 TYR A O 1
ATOM 680 N N . LEU A 1 89 ? -23.292 2.961 31.707 1.00 74.62 89 LEU A N 1
ATOM 681 C CA . LEU A 1 89 ? -22.134 3.422 30.942 1.00 74.62 89 LEU A CA 1
ATOM 682 C C . LEU A 1 89 ? -22.014 2.732 29.573 1.00 74.62 89 LEU A C 1
ATOM 684 O O . LEU A 1 89 ? -20.912 2.645 29.051 1.00 74.62 89 LEU A O 1
ATOM 688 N N . GLN A 1 90 ? -23.103 2.234 28.976 1.00 62.41 90 GLN A N 1
ATOM 689 C CA . GLN A 1 90 ? -23.044 1.487 27.703 1.00 62.41 90 GLN A CA 1
ATOM 690 C C . GLN A 1 90 ? -22.342 2.254 26.560 1.00 62.41 90 GLN A C 1
ATOM 692 O O . GLN A 1 90 ? -21.693 1.626 25.727 1.00 62.41 90 GLN A O 1
ATOM 697 N N . ASP A 1 91 ? -22.392 3.592 26.563 1.00 55.12 91 ASP A N 1
ATOM 698 C CA . ASP A 1 91 ? -21.652 4.435 25.610 1.00 55.12 91 ASP A CA 1
ATOM 699 C C . ASP A 1 91 ? -20.235 4.822 26.084 1.00 55.12 91 ASP A C 1
ATOM 701 O O . ASP A 1 91 ? -19.347 5.002 25.256 1.00 55.12 91 ASP A O 1
ATOM 705 N N . GLU A 1 92 ? -19.992 4.922 27.398 1.00 53.44 92 GLU A N 1
ATOM 706 C CA . GLU A 1 92 ? -18.675 5.267 27.979 1.00 53.44 92 GLU A CA 1
ATOM 707 C C . GLU A 1 92 ? -17.745 4.042 28.140 1.00 53.44 92 GLU A C 1
ATOM 709 O O . GLU A 1 92 ? -16.542 4.204 28.327 1.00 53.44 92 GLU A O 1
ATOM 714 N N . LEU A 1 93 ? -18.292 2.820 28.090 1.00 51.81 93 LEU A N 1
ATOM 715 C CA . LEU A 1 93 ? -17.574 1.545 28.235 1.00 51.81 93 LEU A CA 1
ATOM 716 C C . LEU A 1 93 ? -17.247 0.867 26.905 1.00 51.81 93 LEU A C 1
ATOM 718 O O . LEU A 1 93 ? -16.703 -0.237 26.933 1.00 51.81 93 LEU A O 1
ATOM 722 N N . LYS A 1 94 ? -17.542 1.480 25.751 1.00 49.41 94 LYS A N 1
ATOM 723 C CA . LYS A 1 94 ? -16.939 0.998 24.505 1.00 49.41 94 LYS A CA 1
ATOM 724 C C . LYS A 1 94 ? -15.426 1.158 24.674 1.00 49.41 94 LYS A C 1
ATOM 726 O O . LYS A 1 94 ? -14.976 2.295 24.835 1.00 49.41 94 LYS A O 1
ATOM 731 N N . PRO A 1 95 ? -14.631 0.070 24.696 1.00 49.69 95 PRO A N 1
ATOM 732 C CA . PRO A 1 95 ? -13.191 0.230 24.592 1.00 49.69 95 PRO A CA 1
ATOM 733 C C . PRO A 1 95 ? -12.914 1.073 23.342 1.00 49.69 95 PRO A C 1
ATOM 735 O O . PRO A 1 95 ? -13.707 1.051 22.399 1.00 49.69 95 PRO A O 1
ATOM 738 N N . ASN A 1 96 ? -11.824 1.842 23.333 1.00 53.19 96 ASN A N 1
ATOM 739 C CA . ASN A 1 96 ? -11.299 2.409 22.092 1.00 53.19 96 ASN A CA 1
ATOM 740 C C . ASN A 1 96 ? -10.942 1.222 21.191 1.00 53.19 96 ASN A C 1
ATOM 742 O O . ASN A 1 96 ? -9.829 0.699 21.240 1.00 53.19 96 ASN A O 1
ATOM 746 N N . VAL A 1 97 ? -11.935 0.727 20.461 1.00 64.38 97 VAL A N 1
ATOM 747 C CA . VAL A 1 97 ? -11.788 -0.329 19.484 1.00 64.38 97 VAL A CA 1
ATOM 748 C C . VAL A 1 97 ? -10.891 0.265 18.418 1.00 64.38 97 VAL A C 1
ATOM 750 O O . VAL A 1 97 ? -11.302 1.164 17.690 1.00 64.38 97 VAL A O 1
ATOM 753 N N . VAL A 1 98 ? -9.634 -0.174 18.399 1.00 77.56 98 VAL A N 1
ATOM 754 C CA . VAL A 1 98 ? -8.682 0.243 17.375 1.00 77.56 98 VAL A CA 1
ATOM 755 C C . VAL A 1 98 ? -9.226 -0.277 16.054 1.00 77.56 98 VAL A C 1
ATOM 757 O O . VAL A 1 98 ? -9.267 -1.485 15.816 1.00 77.56 98 VAL A O 1
ATOM 760 N N . THR A 1 99 ? -9.694 0.644 15.226 1.00 89.06 99 THR A N 1
ATOM 761 C CA . THR A 1 99 ? -10.328 0.329 13.951 1.00 89.06 99 THR A CA 1
ATOM 762 C C . THR A 1 99 ? -9.284 -0.136 12.937 1.00 89.06 99 THR A C 1
ATOM 764 O O . THR A 1 99 ? -8.075 0.070 13.106 1.00 89.06 99 THR A O 1
ATOM 767 N N . CYS A 1 100 ? -9.724 -0.743 11.833 1.00 89.38 100 CYS A N 1
ATOM 768 C CA . CYS A 1 100 ? -8.830 -1.004 10.705 1.00 89.38 100 CYS A CA 1
ATOM 769 C C . CYS A 1 100 ? -8.145 0.282 10.220 1.00 89.38 100 CYS A C 1
ATOM 771 O O . CYS A 1 100 ? -6.959 0.244 9.897 1.00 89.38 100 CYS A O 1
ATOM 773 N N . GLY A 1 101 ? -8.862 1.410 10.191 1.00 90.19 101 GLY A N 1
ATOM 774 C CA . GLY A 1 101 ? -8.319 2.717 9.821 1.00 90.19 101 GLY A CA 1
ATOM 775 C C . GLY A 1 101 ? -7.139 3.133 10.701 1.00 90.19 101 GLY A C 1
ATOM 776 O O . GLY A 1 101 ? -6.093 3.532 10.184 1.00 90.19 101 GLY A O 1
ATOM 777 N N . ASP A 1 102 ? -7.254 2.942 12.015 1.00 90.56 102 ASP A N 1
ATOM 778 C CA . ASP A 1 102 ? -6.171 3.238 12.960 1.00 90.56 102 ASP A CA 1
ATOM 779 C C . ASP A 1 102 ? -4.938 2.362 12.696 1.00 90.56 102 ASP A C 1
ATOM 781 O O . ASP A 1 102 ? -3.799 2.844 12.675 1.00 90.56 102 ASP A O 1
ATOM 785 N N . TRP A 1 103 ? -5.145 1.069 12.430 1.00 94.12 103 TRP A N 1
ATOM 786 C CA . TRP A 1 103 ? -4.058 0.160 12.064 1.00 94.12 103 TRP A CA 1
ATOM 787 C C . TRP A 1 103 ? -3.417 0.510 10.723 1.00 94.12 103 TRP A C 1
ATOM 789 O O . TRP A 1 103 ? -2.197 0.403 10.587 1.00 94.12 103 TRP A O 1
ATOM 799 N N . LEU A 1 104 ? -4.200 0.969 9.745 1.00 95.69 104 LEU A N 1
ATOM 800 C CA . LEU A 1 104 ? -3.687 1.423 8.455 1.00 95.69 104 LEU A CA 1
ATOM 801 C C . LEU A 1 104 ? -2.803 2.659 8.597 1.00 95.69 104 LEU A C 1
ATOM 803 O O . LEU A 1 104 ? -1.749 2.718 7.963 1.00 95.69 104 LEU A O 1
ATOM 807 N N . GLN A 1 105 ? -3.182 3.615 9.447 1.00 94.50 105 GLN A N 1
ATOM 808 C CA . GLN A 1 105 ? -2.352 4.786 9.732 1.00 94.50 105 GLN A CA 1
ATOM 809 C C . GLN A 1 105 ? -1.030 4.385 10.396 1.00 94.50 105 GLN A C 1
ATOM 811 O O . GLN A 1 105 ? 0.038 4.811 9.951 1.00 94.50 105 GLN A O 1
ATOM 816 N N . ARG A 1 106 ? -1.078 3.497 11.397 1.00 94.69 106 ARG A N 1
ATOM 817 C CA . ARG A 1 106 ? 0.130 2.968 12.055 1.00 94.69 106 ARG A CA 1
ATOM 818 C C . ARG A 1 106 ? 1.032 2.219 11.078 1.00 94.69 106 ARG A C 1
ATOM 820 O O . ARG A 1 106 ? 2.244 2.419 11.079 1.00 94.69 106 ARG A O 1
ATOM 827 N N . PHE A 1 107 ? 0.452 1.387 10.216 1.00 96.50 107 PHE A N 1
ATOM 828 C CA . PHE A 1 107 ? 1.211 0.631 9.224 1.00 96.50 107 PHE A CA 1
ATOM 829 C C . PHE A 1 107 ? 1.812 1.528 8.142 1.00 96.50 107 PHE A C 1
ATOM 831 O O . PHE A 1 107 ? 2.936 1.285 7.699 1.00 96.50 107 PHE A O 1
ATOM 838 N N . LYS A 1 108 ? 1.098 2.586 7.741 1.00 96.12 108 LYS A N 1
ATOM 839 C CA . LYS A 1 108 ? 1.635 3.614 6.850 1.00 96.12 108 LYS A CA 1
ATOM 840 C C . LYS A 1 108 ? 2.881 4.243 7.457 1.00 96.12 108 LYS A C 1
ATOM 842 O O . LYS A 1 108 ? 3.910 4.243 6.790 1.00 96.12 108 LYS A O 1
ATOM 847 N N . GLN A 1 109 ? 2.808 4.704 8.706 1.00 94.19 109 GLN A N 1
ATOM 848 C CA . GLN A 1 109 ? 3.956 5.309 9.382 1.00 94.19 109 GLN A CA 1
ATOM 849 C C . GLN A 1 109 ? 5.135 4.334 9.464 1.00 94.19 109 GLN A C 1
ATOM 851 O O . GLN A 1 109 ? 6.229 4.656 9.016 1.00 94.19 109 GLN A O 1
ATOM 856 N N . TYR A 1 110 ? 4.880 3.092 9.883 1.00 94.81 110 TYR A N 1
ATOM 857 C CA . TYR A 1 110 ? 5.894 2.038 9.887 1.00 94.81 110 TYR A CA 1
ATOM 858 C C . TYR A 1 110 ? 6.563 1.849 8.515 1.00 94.81 110 TYR A C 1
ATOM 860 O O . TYR A 1 110 ? 7.783 1.713 8.424 1.00 94.81 110 TYR A O 1
ATOM 868 N N . CYS A 1 111 ? 5.787 1.846 7.427 1.00 94.06 111 CYS A N 1
ATOM 869 C CA . CYS A 1 111 ? 6.331 1.707 6.078 1.00 94.06 111 CYS A CA 1
ATOM 870 C C . CYS A 1 111 ? 7.156 2.921 5.642 1.00 94.06 111 CYS A C 1
ATOM 872 O O . CYS A 1 111 ? 8.144 2.724 4.935 1.00 94.06 111 CYS A O 1
ATOM 874 N N . LEU A 1 112 ? 6.760 4.135 6.034 1.00 92.69 112 LEU A N 1
ATOM 875 C CA . LEU A 1 112 ? 7.517 5.365 5.779 1.00 92.69 112 LEU A CA 1
ATOM 876 C C . LEU A 1 112 ? 8.886 5.316 6.458 1.00 92.69 112 LEU A C 1
ATOM 878 O O . LEU A 1 112 ? 9.895 5.568 5.806 1.00 92.69 112 LEU A O 1
ATOM 882 N N . ASP A 1 113 ? 8.923 4.873 7.712 1.00 89.81 113 ASP A N 1
ATOM 883 C CA . ASP A 1 113 ? 10.153 4.839 8.506 1.00 89.81 113 ASP A CA 1
ATOM 884 C C . ASP A 1 113 ? 11.133 3.747 8.025 1.00 89.81 113 ASP A C 1
ATOM 886 O O . ASP A 1 113 ? 12.353 3.897 8.115 1.00 89.81 113 ASP A O 1
ATOM 890 N N . THR A 1 114 ? 10.614 2.638 7.481 1.00 87.88 114 THR A N 1
ATOM 891 C CA . THR A 1 114 ? 11.419 1.439 7.171 1.00 87.88 114 THR A CA 1
ATOM 892 C C . THR A 1 114 ? 11.660 1.190 5.683 1.00 87.88 114 THR A C 1
ATOM 894 O O . THR A 1 114 ? 12.780 0.897 5.278 1.00 87.88 114 THR A O 1
ATOM 897 N N . ASN A 1 115 ? 10.614 1.261 4.857 1.00 84.44 115 ASN A N 1
ATOM 898 C CA . ASN A 1 115 ? 10.597 0.682 3.507 1.00 84.44 115 ASN A CA 1
ATOM 899 C C . ASN A 1 115 ? 10.422 1.721 2.389 1.00 84.44 115 ASN A C 1
ATOM 901 O O . ASN A 1 115 ? 10.542 1.379 1.207 1.00 84.44 115 ASN A O 1
ATOM 905 N N . LEU A 1 116 ? 10.061 2.954 2.746 1.00 87.50 116 LEU A N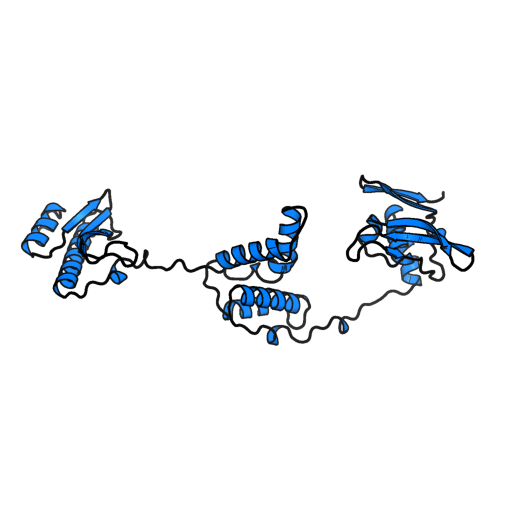 1
ATOM 906 C CA . LEU A 1 116 ? 9.715 4.043 1.831 1.00 87.50 116 LEU A CA 1
ATOM 907 C C . LEU A 1 116 ? 10.540 5.304 2.124 1.00 87.50 116 LEU A C 1
ATOM 909 O O . LEU A 1 116 ? 10.012 6.411 2.078 1.00 87.50 116 LEU A O 1
ATOM 913 N N . GLN A 1 117 ? 11.831 5.133 2.406 1.00 82.19 117 GLN A N 1
ATOM 914 C CA . GLN A 1 117 ? 12.752 6.256 2.557 1.00 82.19 117 GLN A CA 1
ATOM 915 C C . GLN A 1 117 ? 12.929 6.947 1.201 1.00 82.19 117 GLN A C 1
ATOM 917 O O . GLN A 1 117 ? 13.425 6.348 0.244 1.00 82.19 117 GLN A O 1
ATOM 922 N N . THR A 1 118 ? 12.462 8.188 1.112 1.00 83.44 118 THR A N 1
ATOM 923 C CA . THR A 1 118 ? 12.562 9.034 -0.080 1.00 83.44 118 THR A CA 1
ATOM 924 C C . THR A 1 118 ? 12.871 10.465 0.316 1.00 83.44 118 THR A C 1
ATOM 926 O O . THR A 1 118 ? 12.535 10.889 1.419 1.00 83.44 118 THR A O 1
ATOM 929 N N . ASP A 1 119 ? 13.423 11.232 -0.620 1.00 80.94 119 ASP A N 1
ATOM 930 C CA . ASP A 1 119 ? 13.845 12.616 -0.377 1.00 80.94 119 ASP A CA 1
ATOM 931 C C . ASP A 1 119 ? 12.671 13.580 -0.128 1.00 80.94 119 ASP A C 1
ATOM 933 O O . ASP A 1 119 ? 12.853 14.650 0.449 1.00 80.94 119 ASP A O 1
ATOM 937 N N . THR A 1 120 ? 11.453 13.218 -0.555 1.00 86.69 120 THR A N 1
ATOM 938 C CA . THR A 1 120 ? 10.254 14.055 -0.406 1.00 86.69 120 THR A CA 1
ATOM 939 C C . THR A 1 120 ? 9.047 13.277 0.115 1.00 86.69 120 THR A C 1
ATOM 941 O O . THR A 1 120 ? 8.895 12.078 -0.123 1.00 86.69 120 THR A O 1
ATOM 944 N N . SER A 1 121 ? 8.139 13.988 0.791 1.00 86.75 121 SER A N 1
ATOM 945 C CA . SER A 1 121 ? 6.880 13.426 1.305 1.00 86.75 121 SER A CA 1
ATOM 946 C C . SER A 1 121 ? 5.932 12.974 0.183 1.00 86.75 121 SER A C 1
ATOM 948 O O . SER A 1 121 ? 5.292 11.928 0.277 1.00 86.75 121 SER A O 1
ATOM 950 N N . GLU A 1 122 ? 5.883 13.712 -0.930 1.00 90.00 122 GLU A N 1
ATOM 951 C CA . GLU A 1 122 ? 5.031 13.378 -2.080 1.00 90.00 122 GLU A CA 1
ATOM 952 C C . GLU A 1 122 ? 5.450 12.064 -2.751 1.00 90.00 122 GLU A C 1
ATOM 954 O O . GLU A 1 122 ? 4.601 11.229 -3.082 1.00 90.00 122 GLU A O 1
ATOM 959 N N . ALA A 1 123 ? 6.761 11.841 -2.909 1.00 88.94 123 ALA A N 1
ATOM 960 C CA . ALA A 1 123 ? 7.287 10.588 -3.442 1.00 88.94 123 ALA A CA 1
ATOM 961 C C . ALA A 1 123 ? 6.951 9.409 -2.516 1.00 88.94 123 ALA A C 1
ATOM 963 O O . ALA A 1 123 ? 6.518 8.351 -2.992 1.00 88.94 123 ALA A O 1
ATOM 964 N N . ALA A 1 124 ? 7.076 9.609 -1.202 1.00 90.88 124 ALA A N 1
ATOM 965 C CA . ALA A 1 124 ? 6.724 8.611 -0.201 1.00 90.88 124 ALA A CA 1
ATOM 966 C C . ALA A 1 124 ? 5.231 8.244 -0.265 1.00 90.88 124 ALA A C 1
ATOM 968 O O . ALA A 1 124 ? 4.881 7.061 -0.289 1.00 90.88 124 ALA A O 1
ATOM 969 N N . GLU A 1 125 ? 4.347 9.240 -0.375 1.00 93.31 125 GLU A N 1
ATOM 970 C CA . GLU A 1 125 ? 2.899 9.043 -0.498 1.00 93.31 125 GLU A CA 1
ATOM 971 C C . GLU A 1 125 ? 2.535 8.269 -1.772 1.00 93.31 125 GLU A C 1
ATOM 973 O O . GLU A 1 125 ? 1.732 7.329 -1.738 1.00 93.31 125 GLU A O 1
ATOM 978 N N . LEU A 1 126 ? 3.153 8.611 -2.905 1.00 93.00 126 LEU A N 1
ATOM 979 C CA . LEU A 1 126 ? 2.925 7.915 -4.169 1.00 93.00 126 LEU A CA 1
ATOM 980 C C . LEU A 1 126 ? 3.384 6.450 -4.095 1.00 93.00 126 LEU A C 1
ATOM 982 O O . LEU A 1 126 ? 2.679 5.549 -4.566 1.00 93.00 126 LEU A O 1
ATOM 986 N N . LEU A 1 127 ? 4.534 6.186 -3.468 1.00 94.00 127 LEU A N 1
ATOM 987 C CA . LEU A 1 127 ? 5.022 4.827 -3.248 1.00 94.00 127 LEU A CA 1
ATOM 988 C C . LEU A 1 127 ? 4.143 4.047 -2.270 1.00 94.00 127 LEU A C 1
ATOM 990 O O . LEU A 1 127 ? 3.851 2.882 -2.548 1.00 94.00 127 LEU A O 1
ATOM 994 N N . TRP A 1 128 ? 3.680 4.665 -1.182 1.00 95.94 128 TRP A N 1
ATOM 995 C CA . TRP A 1 128 ? 2.724 4.069 -0.246 1.00 95.94 128 TRP A CA 1
ATOM 996 C C . TRP A 1 128 ? 1.459 3.624 -0.979 1.00 95.94 128 TRP A C 1
ATOM 998 O O . TRP A 1 128 ? 1.060 2.452 -0.915 1.00 95.94 128 TRP A O 1
ATOM 1008 N N . ARG A 1 129 ? 0.877 4.539 -1.763 1.00 96.56 129 ARG A N 1
ATOM 1009 C CA . ARG A 1 129 ? -0.314 4.268 -2.565 1.00 96.56 129 ARG A CA 1
ATOM 1010 C C . ARG A 1 129 ? -0.088 3.126 -3.540 1.00 96.56 129 ARG A C 1
ATOM 1012 O O . ARG A 1 129 ? -0.909 2.215 -3.622 1.00 96.56 129 ARG A O 1
ATOM 1019 N N . LYS A 1 130 ? 1.029 3.151 -4.265 1.00 95.50 130 LYS A N 1
ATOM 1020 C CA . LYS A 1 130 ? 1.356 2.164 -5.299 1.00 95.50 130 LYS A CA 1
ATOM 1021 C C . LYS A 1 130 ? 1.695 0.784 -4.734 1.00 95.50 130 LYS A C 1
ATOM 1023 O O . LYS A 1 130 ? 1.293 -0.209 -5.334 1.00 95.50 130 LYS A O 1
ATOM 1028 N N . ARG A 1 131 ? 2.459 0.707 -3.641 1.00 95.38 131 ARG A N 1
ATOM 1029 C CA . ARG A 1 131 ? 2.996 -0.555 -3.103 1.00 95.38 131 ARG A CA 1
ATOM 1030 C C . ARG A 1 131 ? 2.051 -1.244 -2.126 1.00 95.38 131 ARG A C 1
ATOM 1032 O O . ARG A 1 131 ? 2.025 -2.469 -2.127 1.00 95.38 131 ARG A O 1
ATOM 1039 N N . TYR A 1 132 ? 1.276 -0.489 -1.347 1.00 97.12 132 TYR A N 1
ATOM 1040 C CA . TYR A 1 132 ? 0.491 -1.043 -0.240 1.00 97.12 132 TYR A CA 1
ATOM 1041 C C . TYR A 1 132 ? -1.002 -0.718 -0.349 1.00 97.12 132 TYR A C 1
ATOM 1043 O O . TYR A 1 132 ? -1.832 -1.628 -0.397 1.00 97.12 132 TYR A O 1
ATOM 1051 N N . TYR A 1 133 ? -1.364 0.563 -0.462 1.00 97.19 133 TYR A N 1
ATOM 1052 C CA . TYR A 1 133 ? -2.772 0.964 -0.375 1.00 97.19 133 TYR A CA 1
ATOM 1053 C C . TYR A 1 133 ? -3.619 0.465 -1.553 1.00 97.19 133 TYR A C 1
ATOM 1055 O O . TYR A 1 133 ? -4.591 -0.266 -1.366 1.00 97.19 133 TYR A O 1
ATOM 1063 N N . ASN A 1 134 ? -3.230 0.803 -2.784 1.00 96.69 134 ASN A N 1
ATOM 1064 C CA . ASN A 1 134 ? -3.979 0.435 -3.985 1.00 96.69 134 ASN A CA 1
ATOM 1065 C C . ASN A 1 134 ? -3.998 -1.070 -4.277 1.00 96.69 134 ASN A C 1
ATOM 1067 O O . ASN A 1 134 ? -5.031 -1.529 -4.770 1.00 96.69 134 ASN A O 1
ATOM 1071 N N . PRO A 1 135 ? -2.917 -1.839 -4.023 1.00 96.12 135 PRO A N 1
ATOM 1072 C CA . PRO A 1 135 ? -2.920 -3.271 -4.294 1.00 96.12 135 PRO A CA 1
ATOM 1073 C C . PRO A 1 135 ? -3.750 -4.121 -3.340 1.00 96.12 135 PRO A C 1
ATOM 1075 O O . PRO A 1 135 ? -4.034 -5.258 -3.708 1.00 96.12 135 PRO A O 1
ATOM 1078 N N . ALA A 1 136 ? -4.104 -3.627 -2.146 1.00 96.69 136 ALA A N 1
ATOM 1079 C CA . ALA A 1 136 ? -4.943 -4.375 -1.205 1.00 96.69 136 ALA A CA 1
ATOM 1080 C C . ALA A 1 136 ? -5.648 -3.518 -0.142 1.00 96.69 136 ALA A C 1
ATOM 1082 O O . ALA A 1 136 ? -6.839 -3.693 0.104 1.00 96.69 136 ALA A O 1
ATOM 1083 N N . LEU A 1 137 ? -4.925 -2.624 0.535 1.00 96.88 137 LEU A N 1
ATOM 1084 C CA . LEU A 1 137 ? -5.403 -2.095 1.817 1.00 96.88 137 LEU A CA 1
ATOM 1085 C C . LEU A 1 137 ? -6.617 -1.166 1.702 1.00 96.88 137 LEU A C 1
ATOM 1087 O O . LEU A 1 137 ? -7.415 -1.107 2.629 1.00 96.88 137 LEU A O 1
ATOM 1091 N N . LYS A 1 138 ? -6.817 -0.511 0.551 1.00 96.12 138 LYS A N 1
ATOM 1092 C CA . LYS A 1 138 ? -7.969 0.376 0.302 1.00 96.12 138 LYS A CA 1
ATOM 1093 C C . LYS A 1 138 ? -9.341 -0.302 0.386 1.00 96.12 138 LYS A C 1
ATOM 1095 O O . LYS A 1 138 ? -10.363 0.367 0.332 1.00 96.12 138 LYS A O 1
ATOM 1100 N N . TRP A 1 139 ? -9.366 -1.631 0.404 1.00 95.44 139 TRP A N 1
ATOM 1101 C CA . TRP A 1 139 ? -10.583 -2.437 0.414 1.00 95.44 139 TRP A CA 1
ATOM 1102 C C . TRP A 1 139 ? -10.922 -3.007 1.792 1.00 95.44 139 TRP A C 1
ATOM 1104 O O . TRP A 1 139 ? -11.923 -3.718 1.903 1.00 95.44 139 TRP A O 1
ATOM 1114 N N . LEU A 1 140 ? -10.084 -2.756 2.801 1.00 94.44 140 LEU A N 1
ATOM 1115 C CA . LEU A 1 140 ? -10.355 -3.150 4.179 1.00 94.44 140 LEU A CA 1
ATOM 1116 C C . LEU A 1 140 ? -11.442 -2.247 4.790 1.00 94.44 140 LEU A C 1
ATOM 1118 O O . LEU A 1 140 ? -11.525 -1.071 4.428 1.00 94.44 140 LEU A O 1
ATOM 1122 N N . PRO A 1 141 ? -12.285 -2.779 5.690 1.00 89.94 141 PRO A N 1
ATOM 1123 C CA . PRO A 1 141 ? -13.382 -2.025 6.288 1.00 89.94 141 PRO A CA 1
ATOM 1124 C C . PRO A 1 141 ? -12.852 -1.047 7.342 1.00 89.94 141 PRO A C 1
ATOM 1126 O O . PRO A 1 141 ? -12.572 -1.423 8.471 1.00 89.94 141 PRO A O 1
ATOM 1129 N N . GLU A 1 142 ? -12.698 0.222 6.966 1.00 86.38 142 GLU A N 1
ATOM 1130 C CA . GLU A 1 142 ? -11.965 1.229 7.748 1.00 86.38 142 GLU A CA 1
ATOM 1131 C C . GLU A 1 142 ? -12.521 1.449 9.167 1.00 86.38 142 GLU A C 1
ATOM 1133 O O . GLU A 1 142 ? -11.742 1.621 10.099 1.00 86.38 142 GLU A O 1
ATOM 1138 N N . ALA A 1 143 ? -13.846 1.381 9.338 1.00 83.00 143 ALA A N 1
ATOM 1139 C CA . ALA A 1 143 ? -14.537 1.625 10.608 1.00 83.00 143 ALA A CA 1
ATOM 1140 C C . ALA A 1 143 ? -14.761 0.366 11.470 1.00 83.00 143 ALA A C 1
ATOM 1142 O O . ALA A 1 143 ? -15.276 0.476 12.581 1.00 83.00 143 ALA A O 1
ATOM 1143 N N . GLU A 1 144 ? -14.418 -0.822 10.967 1.00 84.31 144 GLU A N 1
ATOM 1144 C CA . GLU A 1 144 ? -14.646 -2.092 11.664 1.00 84.31 144 GLU A CA 1
ATOM 1145 C C . GLU A 1 144 ? -13.373 -2.603 12.348 1.00 84.31 144 GLU A C 1
ATOM 1147 O O . GLU A 1 144 ? -12.254 -2.162 12.061 1.00 84.31 144 GLU A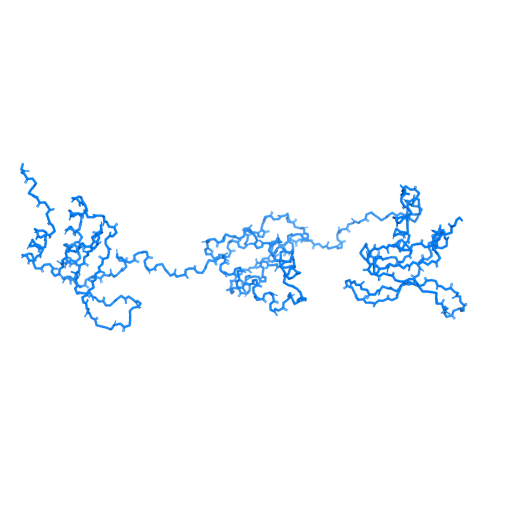 O 1
ATOM 1152 N N . GLU A 1 145 ? -13.546 -3.571 13.248 1.00 84.00 145 GLU A N 1
ATOM 1153 C CA . GLU A 1 145 ? -12.437 -4.331 13.817 1.00 84.00 145 GLU A CA 1
ATOM 1154 C C . GLU A 1 145 ? -11.746 -5.186 12.760 1.00 84.00 145 GLU A C 1
ATOM 1156 O O . GLU A 1 145 ? -12.366 -5.780 11.872 1.00 84.00 145 GLU A O 1
ATOM 1161 N N . LEU A 1 146 ? -10.425 -5.278 12.883 1.00 86.50 146 LEU A N 1
ATOM 1162 C CA . LEU A 1 146 ? -9.625 -6.070 11.970 1.00 86.50 146 LEU A CA 1
ATOM 1163 C C . LEU A 1 146 ? -9.831 -7.562 12.254 1.00 86.50 146 LEU A C 1
ATOM 1165 O O . LEU A 1 146 ? -9.410 -8.073 13.288 1.00 86.50 146 LEU A O 1
ATOM 1169 N N . SER A 1 147 ? -10.445 -8.269 11.305 1.00 87.62 147 SER A N 1
ATOM 1170 C CA . SER A 1 147 ? -10.706 -9.709 11.397 1.00 87.62 147 SER A CA 1
ATOM 1171 C C . SER A 1 147 ? -9.931 -10.505 10.337 1.00 87.62 147 SER A C 1
ATOM 1173 O O . SER A 1 147 ? -9.750 -10.020 9.214 1.00 87.62 147 SER A O 1
ATOM 1175 N N . PRO A 1 148 ? -9.525 -11.762 10.618 1.00 90.81 148 PRO A N 1
ATOM 1176 C CA . PRO A 1 148 ? -8.937 -12.658 9.613 1.00 90.81 148 PRO A CA 1
ATOM 1177 C C . PRO A 1 148 ? -9.802 -12.812 8.349 1.00 90.81 148 PRO A C 1
ATOM 1179 O O . PRO A 1 148 ? -9.290 -12.852 7.228 1.00 90.81 148 PRO A O 1
ATOM 1182 N N . SER A 1 149 ? -11.129 -12.828 8.507 1.00 91.56 149 SER A N 1
ATOM 1183 C CA . SER A 1 149 ? -12.093 -12.901 7.402 1.00 91.56 149 SER A CA 1
ATOM 1184 C C . SER A 1 149 ? -12.040 -11.687 6.472 1.00 91.56 149 SER A C 1
ATOM 1186 O O . SER A 1 149 ? -12.224 -11.842 5.260 1.00 91.56 149 SER A O 1
ATOM 1188 N N . ALA A 1 150 ? -11.741 -10.491 6.993 1.00 92.88 150 ALA A N 1
ATOM 1189 C CA . ALA A 1 150 ? -11.587 -9.295 6.169 1.00 92.88 150 ALA A CA 1
ATOM 1190 C C . ALA A 1 150 ? -10.396 -9.436 5.206 1.00 92.88 150 ALA A C 1
ATOM 1192 O O . ALA A 1 150 ? -10.526 -9.141 4.016 1.00 92.88 150 ALA A O 1
ATOM 1193 N N . PHE A 1 151 ? -9.264 -9.978 5.675 1.00 94.94 151 PHE A N 1
ATOM 1194 C CA . PHE A 1 151 ? -8.099 -10.245 4.825 1.00 94.94 151 PHE A CA 1
ATOM 1195 C C . PHE A 1 151 ? -8.421 -11.216 3.689 1.00 94.94 151 PHE A C 1
ATOM 1197 O O . PHE A 1 151 ? -8.071 -10.951 2.539 1.00 94.94 151 PHE A O 1
ATOM 1204 N N . ILE A 1 152 ? -9.113 -12.318 3.990 1.00 94.31 152 ILE A N 1
ATOM 1205 C CA . ILE A 1 152 ? -9.495 -13.324 2.988 1.00 94.31 152 ILE A CA 1
ATOM 1206 C C . ILE A 1 152 ? -10.441 -12.713 1.949 1.00 94.31 152 ILE A C 1
ATOM 1208 O O . ILE A 1 152 ? -10.230 -12.874 0.746 1.00 94.31 152 ILE A O 1
ATOM 1212 N N . THR A 1 153 ? -11.434 -11.946 2.402 1.00 94.50 153 THR A N 1
ATOM 1213 C CA . THR A 1 153 ? -12.398 -11.268 1.525 1.00 94.50 153 THR A CA 1
ATOM 1214 C C . THR A 1 153 ? -11.694 -10.305 0.571 1.00 94.50 153 THR A C 1
ATOM 1216 O O . THR A 1 153 ? -11.945 -10.318 -0.635 1.00 94.50 153 THR A O 1
ATOM 1219 N N . VAL A 1 154 ? -10.759 -9.495 1.078 1.00 95.06 154 VAL A N 1
ATOM 1220 C CA . VAL A 1 154 ? -9.977 -8.581 0.237 1.00 95.06 154 VAL A CA 1
ATOM 1221 C C . VAL A 1 154 ? -9.070 -9.348 -0.718 1.00 95.06 154 VAL A C 1
ATOM 1223 O O . VAL A 1 154 ? -9.033 -9.018 -1.907 1.00 95.06 154 VAL A O 1
ATOM 1226 N N . ALA A 1 155 ? -8.385 -10.392 -0.240 1.00 94.69 155 ALA A N 1
ATOM 1227 C CA . ALA A 1 155 ? -7.555 -11.239 -1.085 1.00 94.69 155 ALA A CA 1
ATOM 1228 C C . ALA A 1 155 ? -8.368 -11.773 -2.258 1.00 94.69 155 ALA A C 1
ATOM 1230 O O . ALA A 1 155 ? -7.861 -11.770 -3.374 1.00 94.69 155 ALA A O 1
ATOM 1231 N N . GLN A 1 156 ? -9.634 -12.140 -2.033 1.00 94.38 156 GLN A N 1
ATOM 1232 C CA . GLN A 1 156 ? -10.511 -12.723 -3.038 1.00 94.38 156 GLN A CA 1
ATOM 1233 C C . GLN A 1 156 ? -10.970 -11.765 -4.150 1.00 94.38 156 GLN A C 1
ATOM 1235 O O . GLN A 1 156 ? -11.276 -12.247 -5.242 1.00 94.38 156 GLN A O 1
ATOM 1240 N N . ARG A 1 157 ? -10.914 -10.440 -3.946 1.00 93.81 157 ARG A N 1
ATOM 1241 C CA . ARG A 1 157 ? -11.427 -9.418 -4.888 1.00 93.81 157 ARG A CA 1
ATOM 1242 C C . ARG A 1 157 ? -10.734 -9.363 -6.250 1.00 93.81 157 ARG A C 1
ATOM 1244 O O . ARG A 1 157 ? -11.330 -8.931 -7.231 1.00 93.81 157 ARG A O 1
ATOM 1251 N N . THR A 1 158 ? -9.461 -9.736 -6.326 1.00 91.88 158 THR A N 1
ATOM 1252 C CA . THR A 1 158 ? -8.733 -9.787 -7.609 1.00 91.88 158 THR A CA 1
ATOM 1253 C C . THR A 1 158 ? -9.077 -11.075 -8.391 1.00 91.88 158 THR A C 1
ATOM 1255 O O . THR A 1 158 ? -9.834 -11.922 -7.919 1.00 91.88 158 THR A O 1
ATOM 1258 N N . LYS A 1 159 ? -8.561 -11.278 -9.605 1.00 89.75 159 LYS A N 1
ATOM 1259 C CA . LYS A 1 159 ? -8.740 -12.565 -10.304 1.00 89.75 159 LYS A CA 1
ATOM 1260 C C . LYS A 1 159 ? -7.705 -13.584 -9.791 1.00 89.75 159 LYS A C 1
ATOM 1262 O O . LYS A 1 159 ? -6.528 -13.214 -9.705 1.00 89.75 159 LYS A O 1
ATOM 1267 N N . PRO A 1 160 ? -8.077 -14.840 -9.473 1.00 88.81 160 PRO A N 1
ATOM 1268 C CA . PRO A 1 160 ? -7.110 -15.866 -9.071 1.00 88.81 160 PRO A CA 1
ATOM 1269 C C . PRO A 1 160 ? -6.055 -16.107 -10.162 1.00 88.81 160 PRO A C 1
ATOM 1271 O O . PRO A 1 160 ? -6.307 -15.856 -11.341 1.00 88.81 160 PRO A O 1
ATOM 1274 N N . ASN A 1 161 ? -4.875 -16.611 -9.779 1.00 88.50 161 ASN A N 1
ATOM 1275 C CA . ASN A 1 161 ? -3.761 -16.913 -10.694 1.00 88.50 161 ASN A CA 1
ATOM 1276 C C . ASN A 1 161 ? -3.202 -15.695 -11.460 1.00 88.50 161 ASN A C 1
ATOM 1278 O O . ASN A 1 161 ? -2.636 -15.849 -12.542 1.00 88.50 161 ASN A O 1
ATOM 1282 N N . THR A 1 162 ? -3.315 -14.484 -10.907 1.00 91.06 162 THR A N 1
ATOM 1283 C CA . THR A 1 162 ? -2.785 -13.255 -11.524 1.00 91.06 162 THR A CA 1
ATOM 1284 C C . THR A 1 162 ? -1.669 -12.615 -10.705 1.00 91.06 162 THR A C 1
ATOM 1286 O O . THR A 1 162 ? -1.569 -12.817 -9.492 1.00 91.06 162 THR A O 1
ATOM 1289 N N . ARG A 1 163 ? -0.859 -11.763 -11.354 1.00 91.12 163 ARG A N 1
ATOM 1290 C CA . ARG A 1 163 ? 0.135 -10.940 -10.650 1.00 91.12 163 ARG A CA 1
ATOM 1291 C C . ARG A 1 163 ? -0.524 -10.061 -9.591 1.00 91.12 163 ARG A C 1
ATOM 1293 O O . ARG A 1 163 ? -0.008 -9.976 -8.484 1.00 91.12 163 ARG A O 1
ATOM 1300 N N . SER A 1 164 ? -1.660 -9.442 -9.914 1.00 93.38 164 SER A N 1
ATOM 1301 C CA . SER A 1 164 ? -2.386 -8.567 -8.989 1.00 93.38 164 SER A CA 1
ATOM 1302 C C . SER A 1 164 ? -2.837 -9.316 -7.737 1.00 93.38 164 SER A C 1
ATOM 1304 O O . SER A 1 164 ? -2.659 -8.802 -6.639 1.00 93.38 164 SER A O 1
ATOM 1306 N N . ARG A 1 165 ? -3.332 -10.555 -7.879 1.00 94.81 165 ARG A N 1
ATOM 1307 C CA . ARG A 1 165 ? -3.673 -11.418 -6.739 1.00 94.81 165 ARG A CA 1
ATOM 1308 C C . ARG A 1 165 ? -2.462 -11.744 -5.874 1.00 94.81 165 ARG A C 1
ATOM 1310 O O . ARG A 1 165 ? -2.542 -11.641 -4.655 1.00 94.81 165 ARG A O 1
ATOM 1317 N N . GLN A 1 166 ? -1.340 -12.093 -6.498 1.00 94.56 166 GLN A N 1
ATOM 1318 C CA . GLN A 1 166 ? -0.102 -12.356 -5.770 1.00 94.56 166 GLN A CA 1
ATOM 1319 C C . GLN A 1 166 ? 0.354 -11.130 -4.967 1.00 94.56 166 GLN A C 1
ATOM 1321 O O . GLN A 1 166 ? 0.677 -11.271 -3.792 1.00 94.56 166 GLN A O 1
ATOM 1326 N N . VAL A 1 167 ? 0.357 -9.937 -5.577 1.00 95.19 167 VAL A N 1
ATOM 1327 C CA . VAL A 1 167 ? 0.713 -8.690 -4.877 1.00 95.19 167 VAL A CA 1
ATOM 1328 C C . VAL A 1 167 ? -0.262 -8.416 -3.733 1.00 95.19 167 VAL A C 1
ATOM 1330 O O . VAL A 1 167 ? 0.185 -8.125 -2.628 1.00 95.19 167 VAL A O 1
ATOM 1333 N N . ALA A 1 168 ? -1.571 -8.549 -3.968 1.00 96.56 168 ALA A N 1
ATOM 1334 C CA . ALA A 1 168 ? -2.583 -8.305 -2.946 1.00 96.56 168 ALA A CA 1
ATOM 1335 C C . ALA A 1 168 ? -2.371 -9.199 -1.714 1.00 96.56 168 ALA A C 1
ATOM 1337 O O . ALA A 1 168 ? -2.275 -8.689 -0.601 1.00 96.56 168 ALA A O 1
ATOM 1338 N N . CYS A 1 169 ? -2.208 -10.513 -1.906 1.00 96.50 169 CYS A N 1
ATOM 1339 C CA . CYS A 1 169 ? -1.931 -11.440 -0.806 1.00 96.50 169 CYS A CA 1
ATOM 1340 C C . CYS A 1 169 ? -0.609 -11.131 -0.091 1.00 96.50 169 CYS A C 1
ATOM 1342 O O . CYS A 1 169 ? -0.549 -11.239 1.128 1.00 96.50 169 CYS A O 1
ATOM 1344 N N . GLN A 1 170 ? 0.445 -10.734 -0.816 1.00 95.75 170 GLN A N 1
ATOM 1345 C CA . GLN A 1 170 ? 1.730 -10.357 -0.211 1.00 95.75 170 GLN A CA 1
ATOM 1346 C C . GLN A 1 170 ? 1.586 -9.141 0.713 1.00 95.75 170 GLN A C 1
ATOM 1348 O O . GLN A 1 170 ? 2.043 -9.186 1.854 1.00 95.75 170 GLN A O 1
ATOM 1353 N N . VAL A 1 171 ? 0.910 -8.089 0.242 1.00 97.31 171 VAL A N 1
ATOM 1354 C CA . VAL A 1 171 ? 0.653 -6.872 1.027 1.00 97.31 171 VAL A CA 1
ATOM 1355 C C . VAL A 1 171 ? -0.208 -7.183 2.248 1.00 97.31 171 VAL A C 1
ATOM 1357 O O . VAL A 1 171 ? 0.136 -6.785 3.358 1.00 97.31 171 VAL A O 1
ATOM 1360 N N . LEU A 1 172 ? -1.301 -7.927 2.063 1.00 97.12 172 LEU A N 1
ATOM 1361 C CA . LEU A 1 172 ? -2.189 -8.319 3.157 1.00 97.12 172 LEU A CA 1
ATOM 1362 C C . LEU A 1 172 ? -1.467 -9.175 4.198 1.00 97.12 172 LEU A C 1
ATOM 1364 O O . LEU A 1 172 ? -1.655 -8.956 5.387 1.00 97.12 172 LEU A O 1
ATOM 1368 N N . GLN A 1 173 ? -0.608 -10.106 3.774 1.00 96.88 173 GLN A N 1
ATOM 1369 C CA . GLN A 1 173 ? 0.162 -10.940 4.694 1.00 96.88 173 GLN A CA 1
ATOM 1370 C C . GLN A 1 173 ? 1.162 -10.108 5.502 1.00 96.88 173 GLN A C 1
ATOM 1372 O O . GLN A 1 173 ? 1.360 -10.370 6.686 1.00 96.88 173 GLN A O 1
ATOM 1377 N N . GLN A 1 174 ? 1.799 -9.115 4.876 1.00 96.44 174 GLN A N 1
ATOM 1378 C CA . GLN A 1 174 ? 2.701 -8.195 5.566 1.00 96.44 174 GLN A CA 1
ATOM 1379 C C . GLN A 1 174 ? 1.946 -7.330 6.580 1.00 96.44 174 GLN A C 1
ATOM 1381 O O . GLN A 1 174 ? 2.403 -7.190 7.712 1.00 96.44 174 GLN A O 1
ATOM 1386 N N . PHE A 1 175 ? 0.777 -6.807 6.204 1.00 97.06 175 PHE A N 1
ATOM 1387 C CA . PHE A 1 175 ? -0.073 -6.040 7.110 1.00 97.06 175 PHE A CA 1
ATOM 1388 C C . PHE A 1 175 ? -0.587 -6.897 8.277 1.00 97.06 175 PHE A C 1
ATOM 1390 O O . PHE A 1 175 ? -0.484 -6.482 9.425 1.00 97.06 175 PHE A O 1
ATOM 1397 N N . ALA A 1 176 ? -1.042 -8.127 8.015 1.00 95.88 176 ALA A N 1
ATOM 1398 C CA . ALA A 1 176 ? -1.479 -9.057 9.055 1.00 95.88 176 ALA A CA 1
ATOM 1399 C C . ALA A 1 176 ? -0.365 -9.353 10.069 1.00 95.88 176 ALA A C 1
ATOM 1401 O O . ALA A 1 176 ? -0.596 -9.287 11.273 1.00 95.88 176 ALA A O 1
ATOM 1402 N N . LYS A 1 177 ? 0.868 -9.582 9.592 1.00 95.62 177 LYS A N 1
ATOM 1403 C CA . LYS A 1 177 ? 2.044 -9.756 10.459 1.00 95.62 177 LYS A CA 1
ATOM 1404 C C . LYS A 1 177 ? 2.333 -8.523 11.311 1.00 95.62 177 LYS A C 1
ATOM 1406 O O . LYS A 1 177 ? 2.669 -8.678 12.477 1.00 95.62 177 LYS A O 1
ATOM 1411 N N . PHE A 1 178 ? 2.209 -7.324 10.743 1.00 94.94 178 PHE A N 1
ATOM 1412 C CA . PHE A 1 178 ? 2.425 -6.076 11.477 1.00 94.94 178 PHE A CA 1
ATOM 1413 C C . PHE A 1 178 ? 1.409 -5.886 12.611 1.00 94.94 178 PHE A C 1
ATOM 1415 O O . PHE A 1 178 ? 1.786 -5.462 13.698 1.00 94.94 178 PHE A O 1
ATOM 1422 N N . VAL A 1 179 ? 0.138 -6.222 12.371 1.00 93.06 179 VAL A N 1
ATOM 1423 C CA . VAL A 1 179 ? -0.927 -6.089 13.381 1.00 93.06 179 VAL A CA 1
ATOM 1424 C C . VAL A 1 179 ? -0.977 -7.288 14.347 1.00 93.06 179 VAL A C 1
ATOM 1426 O O . VAL A 1 179 ? -1.641 -7.224 15.375 1.00 93.06 179 VAL A O 1
ATOM 1429 N N . GLY A 1 180 ? -0.261 -8.376 14.051 1.00 92.06 180 GLY A N 1
ATOM 1430 C CA . GLY A 1 180 ? -0.265 -9.594 14.868 1.00 92.06 180 GLY A CA 1
ATOM 1431 C C . GLY A 1 180 ? -1.491 -10.486 14.647 1.00 92.06 180 GLY A C 1
ATOM 1432 O O . GLY A 1 180 ? -1.845 -11.268 15.522 1.00 92.06 180 GLY A O 1
ATOM 1433 N N . VAL A 1 181 ? -2.151 -10.376 13.489 1.00 91.75 181 VAL A N 1
ATOM 1434 C CA . VAL A 1 181 ? -3.283 -11.235 13.119 1.00 91.75 181 VAL A CA 1
ATOM 1435 C C . VAL A 1 181 ? -2.771 -12.484 12.407 1.00 91.75 181 VAL A C 1
ATOM 1437 O O . VAL A 1 181 ? -2.125 -12.399 11.359 1.00 91.75 181 VAL A O 1
ATOM 1440 N N . GLU A 1 182 ? -3.103 -13.656 12.943 1.00 93.19 182 GLU A N 1
ATOM 1441 C CA . GLU A 1 182 ? -2.805 -14.931 12.295 1.00 93.19 182 GLU A CA 1
ATOM 1442 C C . GLU A 1 182 ? -3.779 -15.201 11.141 1.00 93.19 182 GLU A C 1
ATOM 1444 O O . GLU A 1 182 ? -4.982 -15.386 11.325 1.00 93.19 182 GLU A O 1
ATOM 1449 N N . VAL A 1 183 ? -3.249 -15.213 9.918 1.00 93.81 183 VAL A N 1
ATOM 1450 C CA . VAL A 1 183 ? -3.980 -15.582 8.701 1.00 93.81 183 VAL A CA 1
ATOM 1451 C C . VAL A 1 183 ? -2.998 -16.137 7.673 1.00 93.81 183 VAL A C 1
ATOM 1453 O O . VAL A 1 183 ? -1.925 -15.562 7.464 1.00 93.81 183 VAL A O 1
ATOM 1456 N N . ASP A 1 184 ? -3.361 -17.239 7.014 1.00 93.38 184 ASP A N 1
ATOM 1457 C CA . ASP A 1 184 ? -2.606 -17.773 5.878 1.00 93.38 184 ASP A CA 1
ATOM 1458 C C . ASP A 1 184 ? -3.266 -17.372 4.557 1.00 93.38 184 ASP A C 1
ATOM 1460 O O . ASP A 1 184 ? -4.350 -17.841 4.200 1.00 93.38 184 ASP A O 1
ATOM 1464 N N . LEU A 1 185 ? -2.593 -16.493 3.812 1.00 94.12 185 LEU A N 1
ATOM 1465 C CA . LEU A 1 185 ? -3.066 -16.027 2.511 1.00 94.12 185 LEU A CA 1
ATOM 1466 C C . LEU A 1 185 ? -2.426 -16.758 1.325 1.00 94.12 185 LEU A C 1
ATOM 1468 O O . LEU A 1 185 ? -2.808 -16.496 0.179 1.00 94.12 185 LEU A O 1
ATOM 1472 N N . LYS A 1 186 ? -1.482 -17.683 1.560 1.00 90.62 186 LYS A N 1
ATOM 1473 C CA . LYS A 1 186 ? -0.822 -18.446 0.486 1.00 90.62 186 LYS A CA 1
ATOM 1474 C C . LYS A 1 186 ? -1.805 -19.234 -0.388 1.00 90.62 186 LYS A C 1
ATOM 1476 O O . LYS A 1 186 ? -1.657 -19.145 -1.611 1.00 90.62 186 LYS A O 1
ATOM 1481 N N . PRO A 1 187 ? -2.830 -19.925 0.158 1.00 92.00 187 PRO A N 1
ATOM 1482 C CA . PRO A 1 187 ? -3.772 -20.695 -0.658 1.00 92.00 187 PRO A CA 1
ATOM 1483 C C . PRO A 1 187 ? -4.543 -19.835 -1.671 1.00 92.00 187 PRO A C 1
ATOM 1485 O O . PRO A 1 187 ? -4.942 -20.315 -2.728 1.00 92.00 187 PRO A O 1
ATOM 1488 N N . TYR A 1 188 ? -4.709 -18.539 -1.391 1.00 91.69 188 TYR A N 1
ATOM 1489 C CA . TYR A 1 188 ? -5.499 -17.624 -2.217 1.00 91.69 188 TYR A CA 1
ATOM 1490 C C . TYR A 1 188 ? -4.713 -17.002 -3.381 1.00 91.69 188 TYR A C 1
ATOM 1492 O O . TYR A 1 188 ? -5.319 -16.361 -4.245 1.00 91.69 188 TYR A O 1
ATOM 1500 N N . ILE A 1 189 ? -3.385 -17.181 -3.428 1.00 88.44 189 ILE A N 1
ATOM 1501 C CA . ILE A 1 189 ? -2.526 -16.672 -4.511 1.00 88.44 189 ILE A CA 1
ATOM 1502 C C . ILE A 1 189 ? -2.786 -17.439 -5.816 1.00 88.44 189 ILE A C 1
ATOM 1504 O O . ILE A 1 189 ? -2.918 -16.838 -6.890 1.00 88.44 189 ILE A O 1
ATOM 1508 N N . GLY A 1 190 ? -2.860 -18.767 -5.710 1.00 84.44 190 GLY A N 1
ATOM 1509 C CA . GLY A 1 190 ? -2.903 -19.687 -6.842 1.00 84.44 190 GLY A CA 1
ATOM 1510 C C . GLY A 1 190 ? -1.536 -19.887 -7.510 1.00 84.44 190 GLY A C 1
ATOM 1511 O O . GLY A 1 190 ? -0.485 -19.826 -6.878 1.00 84.44 190 GLY A O 1
ATOM 1512 N N . ASN A 1 191 ? -1.554 -20.108 -8.824 1.00 84.81 191 ASN A N 1
ATOM 1513 C CA . ASN A 1 191 ? -0.478 -20.742 -9.590 1.00 84.81 191 ASN A CA 1
ATOM 1514 C C . ASN A 1 191 ? 0.222 -19.754 -10.543 1.00 84.81 191 ASN A C 1
ATOM 1516 O O . ASN A 1 191 ? 0.786 -20.171 -11.569 1.00 84.81 191 ASN A O 1
ATOM 1520 N N . TYR A 1 192 ? 0.114 -18.448 -10.263 1.00 82.75 192 TYR A N 1
ATOM 1521 C CA . TYR A 1 192 ? 0.721 -17.392 -11.073 1.00 82.75 192 TYR A CA 1
ATOM 1522 C C . TYR A 1 192 ? 2.243 -17.556 -11.107 1.00 82.75 192 TYR A C 1
ATOM 1524 O O . TYR A 1 192 ? 2.895 -17.665 -10.071 1.00 82.75 192 TYR A O 1
ATOM 1532 N N . SER A 1 193 ? 2.816 -17.516 -12.307 1.00 81.00 193 SER A N 1
ATOM 1533 C CA . SER A 1 193 ? 4.261 -17.483 -12.504 1.00 81.00 193 SER A CA 1
ATOM 1534 C C . SER A 1 193 ? 4.582 -16.565 -13.677 1.00 81.00 193 SER A C 1
ATOM 1536 O O . SER A 1 193 ? 3.983 -16.739 -14.741 1.00 81.00 193 SER A O 1
ATOM 1538 N N . PRO A 1 194 ? 5.545 -15.634 -13.541 1.00 76.88 194 PRO A N 1
ATOM 1539 C CA . PRO A 1 194 ? 6.018 -14.825 -14.661 1.00 76.88 194 PRO A CA 1
ATOM 1540 C C . PRO A 1 194 ? 6.473 -15.666 -15.862 1.00 76.88 194 PRO A C 1
ATOM 1542 O O . PRO A 1 194 ? 6.331 -15.223 -16.993 1.00 76.88 194 PRO A O 1
ATOM 1545 N N . LYS A 1 195 ? 6.949 -16.900 -15.629 1.00 80.94 195 LYS A N 1
ATOM 1546 C CA . LYS A 1 195 ? 7.383 -17.829 -16.688 1.00 80.94 195 LYS A CA 1
ATOM 1547 C C . LYS A 1 195 ? 6.236 -18.343 -17.565 1.00 80.94 195 LYS A C 1
ATOM 1549 O O . LYS A 1 195 ? 6.489 -18.839 -18.651 1.00 80.94 195 LYS A O 1
ATOM 1554 N N . LYS A 1 196 ? 4.986 -18.248 -17.098 1.00 81.38 196 LYS A N 1
ATOM 1555 C CA . LYS A 1 196 ? 3.790 -18.638 -17.866 1.00 81.38 196 LYS A CA 1
ATOM 1556 C C . LYS A 1 196 ? 3.280 -17.514 -18.771 1.00 81.38 196 LYS A C 1
ATOM 1558 O O . LYS A 1 196 ? 2.327 -17.723 -19.513 1.00 81.38 196 LYS A O 1
ATOM 1563 N N . VAL A 1 197 ? 3.859 -16.315 -18.675 1.00 79.25 197 VAL A N 1
ATOM 1564 C CA . VAL A 1 197 ? 3.458 -15.179 -19.504 1.00 79.25 197 VAL A CA 1
ATOM 1565 C C . VAL A 1 197 ? 4.201 -15.271 -20.830 1.00 79.25 197 VAL A C 1
ATOM 1567 O O . VAL A 1 197 ? 5.394 -14.984 -20.892 1.00 79.25 197 VAL A O 1
ATOM 1570 N N . PHE A 1 198 ? 3.487 -15.663 -21.882 1.00 81.75 198 PHE A N 1
ATOM 1571 C CA . PHE A 1 198 ? 3.992 -15.569 -23.246 1.00 81.75 198 PHE A CA 1
ATOM 1572 C C . PHE A 1 198 ? 3.888 -14.118 -23.720 1.00 81.75 198 PHE A C 1
ATOM 1574 O O . PHE A 1 198 ? 2.862 -13.465 -23.515 1.00 81.75 198 PHE A O 1
ATOM 1581 N N . ARG A 1 199 ? 4.960 -13.600 -24.318 1.00 84.56 199 ARG A N 1
ATOM 1582 C CA . ARG A 1 199 ? 4.972 -12.290 -24.969 1.00 84.56 199 ARG A CA 1
ATOM 1583 C C . ARG A 1 199 ? 5.282 -12.511 -26.432 1.00 84.56 199 ARG A C 1
ATOM 1585 O O . ARG A 1 199 ? 6.239 -13.213 -26.740 1.00 84.56 199 ARG A O 1
ATOM 1592 N N . ASP A 1 200 ? 4.479 -11.903 -27.290 1.00 88.12 200 ASP A N 1
ATOM 1593 C CA . ASP A 1 200 ? 4.795 -11.827 -28.705 1.00 88.12 200 ASP A CA 1
ATOM 1594 C C . ASP A 1 200 ? 5.910 -10.791 -28.888 1.00 88.12 200 ASP A C 1
ATOM 1596 O O . ASP A 1 200 ? 5.742 -9.622 -28.527 1.00 88.12 200 ASP A O 1
ATOM 1600 N N . ILE A 1 201 ? 7.083 -11.249 -29.326 1.00 87.38 201 ILE A N 1
ATOM 1601 C CA . ILE A 1 201 ? 8.258 -10.401 -29.537 1.00 87.38 201 ILE A CA 1
ATOM 1602 C C . ILE A 1 201 ? 8.391 -10.208 -31.050 1.00 87.38 201 ILE A C 1
ATOM 1604 O O . ILE A 1 201 ? 8.542 -11.201 -31.764 1.00 87.38 201 ILE A O 1
ATOM 1608 N N . PRO A 1 202 ? 8.319 -8.962 -31.555 1.00 88.50 202 PRO A N 1
ATOM 1609 C CA . PRO A 1 202 ? 8.424 -8.707 -32.984 1.00 88.50 202 PRO A CA 1
ATOM 1610 C C . PRO A 1 202 ? 9.803 -9.110 -33.509 1.00 88.50 202 PRO A C 1
ATOM 1612 O O . PRO A 1 202 ? 10.800 -9.017 -32.794 1.00 88.50 202 PRO A O 1
ATOM 1615 N N . LYS A 1 203 ? 9.850 -9.519 -34.779 1.00 87.38 203 LYS A N 1
ATOM 1616 C CA . LYS A 1 203 ? 11.112 -9.753 -35.484 1.00 87.38 203 LYS A CA 1
ATOM 1617 C C . LYS A 1 203 ? 11.843 -8.443 -35.759 1.00 87.38 203 LYS A C 1
ATOM 1619 O O . LYS A 1 203 ? 11.223 -7.382 -35.870 1.00 87.38 203 LYS A O 1
ATOM 1624 N N . ASP A 1 204 ? 13.143 -8.563 -35.960 1.00 82.81 204 ASP A N 1
ATOM 1625 C CA . ASP A 1 204 ? 14.081 -7.488 -36.264 1.00 82.81 204 ASP A CA 1
ATOM 1626 C C . ASP A 1 204 ? 13.605 -6.581 -37.409 1.00 82.81 204 ASP A C 1
ATO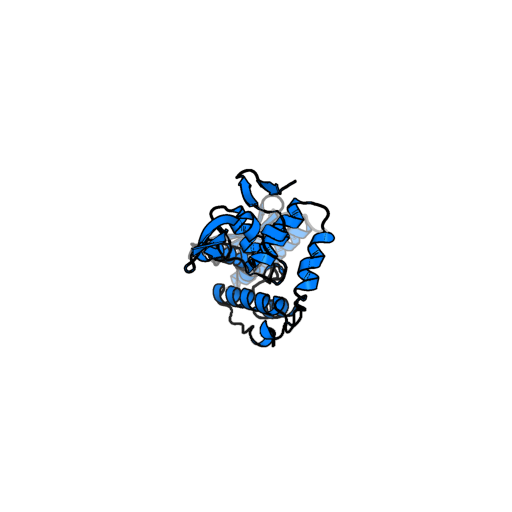M 1628 O O . ASP A 1 204 ? 13.670 -5.356 -37.298 1.00 82.81 204 ASP A O 1
ATOM 1632 N N . GLU A 1 205 ? 13.027 -7.149 -38.473 1.00 84.88 205 GLU A N 1
ATOM 1633 C CA . GLU A 1 205 ? 12.534 -6.368 -39.613 1.00 84.88 205 GLU A CA 1
ATOM 1634 C C . GLU A 1 205 ? 11.324 -5.504 -39.239 1.00 84.88 205 GLU A C 1
ATOM 1636 O O . GLU A 1 205 ? 11.186 -4.370 -39.696 1.00 84.88 205 GLU A O 1
ATOM 1641 N N . VAL A 1 206 ? 10.448 -6.023 -38.375 1.00 88.75 206 VAL A N 1
ATOM 1642 C CA . VAL A 1 206 ? 9.270 -5.293 -37.889 1.00 88.75 206 VAL A CA 1
ATOM 1643 C C . VAL A 1 206 ? 9.697 -4.149 -36.971 1.00 88.75 206 VAL A C 1
ATOM 1645 O O . VAL A 1 206 ? 9.103 -3.071 -37.021 1.00 88.75 206 VAL A O 1
ATOM 1648 N N . ILE A 1 207 ? 10.735 -4.370 -36.159 1.00 85.62 207 ILE A N 1
ATOM 1649 C CA . ILE A 1 207 ? 11.352 -3.343 -35.312 1.00 85.62 207 ILE A CA 1
ATOM 1650 C C . ILE A 1 207 ? 11.961 -2.246 -36.200 1.00 85.62 207 ILE A C 1
ATOM 1652 O O . ILE A 1 207 ? 11.649 -1.070 -36.023 1.00 85.62 207 ILE A O 1
ATOM 1656 N N . ALA A 1 208 ? 12.745 -2.613 -37.219 1.00 83.19 208 ALA A N 1
ATOM 1657 C CA . ALA A 1 208 ? 13.331 -1.654 -38.157 1.00 83.19 208 ALA A CA 1
ATOM 1658 C C . ALA A 1 208 ? 12.260 -0.773 -38.827 1.00 83.19 208 ALA A C 1
ATOM 1660 O O . ALA A 1 208 ? 12.344 0.451 -38.785 1.00 83.19 208 ALA A O 1
ATOM 1661 N N . GLN A 1 209 ? 11.206 -1.385 -39.377 1.00 85.50 209 GLN A N 1
ATOM 1662 C CA . GLN A 1 209 ? 10.143 -0.688 -40.117 1.00 85.50 209 GLN A CA 1
ATOM 1663 C C . GLN A 1 209 ? 9.215 0.159 -39.237 1.00 85.50 209 GLN A C 1
ATOM 1665 O O . GLN A 1 209 ? 8.490 1.026 -39.733 1.00 85.50 209 GLN A O 1
ATOM 1670 N N . ALA A 1 210 ? 9.178 -0.082 -37.924 1.00 88.00 210 ALA A N 1
ATOM 1671 C CA . ALA A 1 210 ? 8.345 0.709 -37.023 1.00 88.00 210 ALA A CA 1
ATOM 1672 C C . ALA A 1 210 ? 8.771 2.185 -36.999 1.00 88.00 210 ALA A C 1
ATOM 1674 O O . ALA A 1 210 ? 7.940 3.053 -36.710 1.00 88.00 210 ALA A O 1
ATOM 1675 N N . ILE A 1 211 ? 10.031 2.481 -37.342 1.00 82.94 211 ILE A N 1
ATOM 1676 C CA . ILE A 1 211 ? 10.549 3.845 -37.321 1.00 82.94 211 ILE A CA 1
ATOM 1677 C C . ILE A 1 211 ? 9.892 4.761 -38.351 1.00 82.94 211 ILE A C 1
ATOM 1679 O O . ILE A 1 211 ? 9.565 5.910 -38.038 1.00 82.94 211 ILE A O 1
ATOM 1683 N N . ASP A 1 212 ? 9.606 4.224 -39.535 1.00 81.25 212 ASP A N 1
ATOM 1684 C CA . ASP A 1 212 ? 9.035 4.971 -40.656 1.00 81.25 212 ASP A CA 1
ATOM 1685 C C . ASP A 1 212 ? 7.608 5.442 -40.357 1.00 81.25 212 ASP A C 1
ATOM 1687 O O . ASP A 1 212 ? 7.140 6.455 -40.879 1.00 81.25 212 ASP A O 1
ATOM 1691 N N . LYS A 1 213 ? 6.923 4.748 -39.441 1.00 88.19 213 LYS A N 1
ATOM 1692 C CA . LYS A 1 213 ? 5.571 5.095 -38.984 1.00 88.19 213 LYS A CA 1
ATOM 1693 C C . LYS A 1 213 ? 5.559 6.294 -38.034 1.00 88.19 213 LYS A C 1
ATOM 1695 O O . LYS A 1 213 ? 4.515 6.926 -37.862 1.00 88.19 213 LYS A O 1
ATOM 1700 N N . MET A 1 214 ? 6.688 6.628 -37.407 1.00 87.81 214 MET A N 1
ATOM 1701 C CA . MET A 1 214 ? 6.780 7.769 -36.496 1.00 87.81 214 MET A CA 1
ATOM 1702 C C . MET A 1 214 ? 7.043 9.051 -37.280 1.00 87.81 214 MET A C 1
ATOM 1704 O O . MET A 1 214 ? 7.999 9.143 -38.043 1.00 87.81 214 MET A O 1
ATOM 1708 N N . ARG A 1 215 ? 6.207 10.074 -37.080 1.00 88.12 215 ARG A N 1
ATOM 1709 C CA . ARG A 1 215 ? 6.345 11.366 -37.778 1.00 88.12 215 ARG A CA 1
ATOM 1710 C C . ARG A 1 215 ? 7.364 12.291 -37.119 1.00 88.12 215 ARG A C 1
ATOM 1712 O O . ARG A 1 215 ? 8.041 13.045 -37.803 1.00 88.12 215 ARG A O 1
ATOM 1719 N N . THR A 1 216 ? 7.464 12.247 -35.794 1.00 86.88 216 THR A N 1
ATOM 1720 C CA . THR A 1 216 ? 8.303 13.176 -35.033 1.00 86.88 216 THR A CA 1
ATOM 1721 C C . THR A 1 216 ? 9.746 12.664 -34.952 1.00 86.88 216 THR A C 1
ATOM 1723 O O . THR A 1 216 ? 9.956 11.562 -34.436 1.00 86.88 216 THR A O 1
ATOM 1726 N N . PRO A 1 217 ? 10.752 13.458 -35.364 1.00 82.94 217 PRO A N 1
ATOM 1727 C CA . PRO A 1 217 ? 12.159 13.055 -35.300 1.00 82.94 217 PRO A CA 1
ATOM 1728 C C . PRO A 1 217 ? 12.636 12.681 -33.891 1.00 82.94 217 PRO A C 1
ATOM 1730 O O . PRO A 1 217 ? 13.407 11.738 -33.724 1.00 82.94 217 PRO A O 1
ATOM 1733 N N . SER A 1 218 ? 12.130 13.359 -32.855 1.00 83.25 218 SER A N 1
ATOM 1734 C CA . SER A 1 218 ? 12.474 13.035 -31.467 1.00 83.25 218 SER A CA 1
ATOM 1735 C C . SER A 1 218 ? 12.006 11.643 -31.045 1.00 83.25 218 SER A C 1
ATOM 1737 O O . SER A 1 218 ? 12.767 10.916 -30.411 1.00 83.25 218 SER A O 1
ATOM 1739 N N . TRP A 1 219 ? 10.809 11.224 -31.461 1.00 86.94 219 TRP A N 1
ATOM 1740 C CA . TRP A 1 219 ? 10.306 9.875 -31.198 1.00 86.94 219 TRP A CA 1
ATOM 1741 C C . TRP A 1 219 ? 11.082 8.802 -31.961 1.00 86.94 219 TRP A C 1
ATOM 1743 O O . TRP A 1 219 ? 11.384 7.759 -31.385 1.00 86.94 219 TRP A O 1
ATOM 1753 N N . ARG A 1 220 ? 11.486 9.082 -33.209 1.00 86.56 220 ARG A N 1
ATOM 1754 C CA . ARG A 1 220 ? 12.383 8.196 -33.971 1.00 86.56 220 ARG A CA 1
ATOM 1755 C C . ARG A 1 220 ? 13.702 7.969 -33.236 1.00 86.56 220 ARG A C 1
ATOM 1757 O O . ARG A 1 220 ? 14.155 6.835 -33.133 1.00 86.56 220 ARG A O 1
ATOM 1764 N N . CYS A 1 221 ? 14.280 9.032 -32.680 1.00 83.00 221 CYS A N 1
ATOM 1765 C CA . CYS A 1 221 ? 15.527 8.955 -31.927 1.00 83.00 221 CYS A CA 1
ATOM 1766 C C . CYS A 1 221 ? 15.385 8.133 -30.638 1.00 83.00 221 CYS A C 1
ATOM 1768 O O . CYS A 1 221 ? 16.161 7.204 -30.423 1.00 83.00 221 CYS A O 1
ATOM 1770 N N . LEU A 1 222 ? 14.368 8.417 -29.815 1.00 89.19 222 LEU A N 1
ATOM 1771 C CA . LEU A 1 222 ? 14.113 7.658 -28.584 1.00 89.19 222 LEU A CA 1
ATOM 1772 C C . LEU A 1 222 ? 13.878 6.172 -28.873 1.00 89.19 222 LEU A C 1
ATOM 1774 O O . LEU A 1 222 ? 14.411 5.310 -28.178 1.00 89.19 222 LEU A O 1
ATOM 1778 N N . TYR A 1 223 ? 13.122 5.870 -29.927 1.00 89.62 223 TYR A N 1
ATOM 1779 C CA . TYR A 1 223 ? 12.914 4.502 -30.379 1.00 89.62 223 TYR A CA 1
ATOM 1780 C C . TYR A 1 223 ? 14.212 3.828 -30.826 1.00 89.62 223 TYR A C 1
ATOM 1782 O O . TYR A 1 223 ? 14.499 2.722 -30.377 1.00 89.62 223 TYR A O 1
ATOM 1790 N N . GLY A 1 224 ? 15.016 4.501 -31.654 1.00 86.31 224 GLY A N 1
ATOM 1791 C CA . GLY A 1 224 ? 16.310 3.991 -32.108 1.00 86.31 224 GLY A CA 1
ATOM 1792 C C . GLY A 1 224 ? 17.251 3.688 -30.942 1.00 86.31 224 GLY A C 1
ATOM 1793 O O . GLY A 1 224 ? 17.904 2.647 -30.940 1.00 86.31 224 GLY A O 1
ATOM 1794 N N . LEU A 1 225 ? 17.260 4.534 -29.906 1.00 87.94 225 LEU A N 1
ATOM 1795 C CA . LEU A 1 225 ? 18.015 4.288 -28.675 1.00 87.94 225 LEU A CA 1
ATOM 1796 C C . LEU A 1 225 ? 17.527 3.035 -27.936 1.00 87.94 225 LEU A C 1
ATOM 1798 O O . LEU A 1 225 ? 18.344 2.198 -27.558 1.00 87.94 225 LEU A O 1
ATOM 1802 N N . MET A 1 226 ? 16.212 2.862 -27.766 1.00 90.56 226 MET A N 1
ATOM 1803 C CA . MET A 1 226 ? 15.659 1.654 -27.136 1.00 90.56 226 MET A CA 1
ATOM 1804 C C . MET A 1 226 ? 15.964 0.394 -27.946 1.00 90.56 226 MET A C 1
ATOM 1806 O O . MET A 1 226 ? 16.383 -0.606 -27.373 1.00 90.56 226 MET A O 1
ATOM 1810 N N . ALA A 1 227 ? 15.778 0.439 -29.266 1.00 88.38 227 ALA A N 1
ATOM 1811 C CA . ALA A 1 227 ? 15.978 -0.709 -30.143 1.00 88.38 227 ALA A CA 1
ATOM 1812 C C . ALA A 1 227 ? 17.458 -1.109 -30.249 1.00 88.38 227 ALA A C 1
ATOM 1814 O O . ALA A 1 227 ? 17.771 -2.294 -30.229 1.00 88.38 227 ALA A O 1
ATOM 1815 N N . THR A 1 228 ? 18.367 -0.131 -30.312 1.00 87.25 228 THR A N 1
ATOM 1816 C CA . THR A 1 228 ? 19.806 -0.386 -30.491 1.00 87.25 228 THR A CA 1
ATOM 1817 C C . THR A 1 228 ? 20.491 -0.777 -29.185 1.00 87.25 228 THR A C 1
ATOM 1819 O O . THR A 1 228 ? 21.373 -1.626 -29.182 1.00 87.25 228 THR A O 1
ATOM 1822 N N . TYR A 1 229 ? 20.108 -0.169 -28.061 1.00 88.50 229 TYR A N 1
ATOM 1823 C CA . TYR A 1 229 ? 20.792 -0.363 -26.777 1.00 88.50 229 TYR A CA 1
ATOM 1824 C C . TYR A 1 229 ? 19.960 -1.161 -25.763 1.00 88.50 229 TYR A C 1
ATOM 1826 O O . TYR A 1 229 ? 20.379 -1.333 -24.624 1.00 88.50 229 TYR A O 1
ATOM 1834 N N . GLY A 1 230 ? 18.760 -1.626 -26.118 1.00 89.38 230 GLY A N 1
ATOM 1835 C CA . GLY A 1 230 ? 17.893 -2.359 -25.187 1.00 89.38 230 GLY A CA 1
ATOM 1836 C C . GLY A 1 230 ? 17.502 -1.545 -23.946 1.00 89.38 230 GLY A C 1
ATOM 1837 O O . GLY A 1 230 ? 17.290 -2.113 -22.870 1.00 89.38 230 GLY A O 1
ATOM 1838 N N . LEU A 1 231 ? 17.453 -0.214 -24.067 1.00 89.62 231 LEU A N 1
ATOM 1839 C CA . LEU A 1 231 ? 17.130 0.685 -22.959 1.00 89.62 231 LEU A CA 1
ATOM 1840 C C . LEU A 1 231 ? 15.660 0.556 -22.570 1.00 89.62 231 LEU A C 1
ATOM 1842 O O . LEU A 1 231 ? 14.783 0.385 -23.420 1.00 89.62 231 LEU A O 1
ATOM 1846 N N . ARG A 1 232 ? 15.374 0.691 -21.273 1.00 88.88 232 ARG A N 1
ATOM 1847 C CA . ARG A 1 232 ? 13.989 0.829 -20.811 1.00 88.88 232 ARG A CA 1
ATOM 1848 C C . ARG A 1 232 ? 13.424 2.174 -21.262 1.00 88.88 232 ARG A C 1
ATOM 1850 O O . ARG A 1 232 ? 14.150 3.156 -21.393 1.00 88.88 232 ARG A O 1
ATOM 1857 N N . ASP A 1 233 ? 12.107 2.208 -21.405 1.00 90.06 233 ASP A N 1
ATOM 1858 C CA . ASP A 1 233 ? 11.301 3.374 -21.785 1.00 90.06 233 ASP A CA 1
ATOM 1859 C C . ASP A 1 233 ? 11.675 4.690 -21.085 1.00 90.06 233 ASP A C 1
ATOM 1861 O O . ASP A 1 233 ? 11.650 5.742 -21.710 1.00 90.06 233 ASP A O 1
ATOM 1865 N N . HIS A 1 234 ? 12.035 4.644 -19.804 1.00 86.69 234 HIS A N 1
ATOM 1866 C CA . HIS A 1 234 ? 12.450 5.815 -19.030 1.00 86.69 234 HIS A CA 1
ATOM 1867 C C . HIS A 1 234 ? 13.966 6.058 -19.044 1.00 86.69 234 HIS A C 1
ATOM 1869 O O . HIS A 1 234 ? 14.397 7.184 -18.824 1.00 86.69 234 HIS A O 1
ATOM 1875 N N . GLU A 1 235 ? 14.787 5.037 -19.304 1.00 89.75 235 GLU A N 1
ATOM 1876 C CA . GLU A 1 235 ? 16.255 5.152 -19.265 1.00 89.75 235 GLU A CA 1
ATOM 1877 C C . GLU A 1 235 ? 16.798 6.002 -20.414 1.00 89.75 235 GLU A C 1
ATOM 1879 O O . GLU A 1 235 ? 17.820 6.668 -20.252 1.00 89.75 235 GLU A O 1
ATOM 1884 N N . VAL A 1 236 ? 16.089 6.058 -21.545 1.00 88.94 236 VAL A N 1
ATOM 1885 C CA . VAL A 1 236 ? 16.434 6.946 -22.667 1.00 88.94 236 VAL A CA 1
ATOM 1886 C C . VAL A 1 236 ? 16.553 8.412 -22.247 1.00 88.94 236 VAL A C 1
ATOM 1888 O O . VAL A 1 236 ? 17.357 9.138 -22.822 1.00 88.94 236 VAL A O 1
ATOM 1891 N N . PHE A 1 237 ? 15.815 8.839 -21.214 1.00 87.12 237 PHE A N 1
ATOM 1892 C CA . PHE A 1 237 ? 15.858 10.216 -20.717 1.00 87.12 237 PHE A CA 1
ATOM 1893 C C . PHE A 1 237 ? 17.062 10.515 -19.812 1.00 87.12 237 PHE A C 1
ATOM 1895 O O . PHE A 1 237 ? 17.364 11.674 -19.538 1.00 87.12 237 PHE A O 1
ATOM 1902 N N . PHE A 1 238 ? 17.771 9.473 -19.384 1.00 87.38 238 PHE A N 1
ATOM 1903 C CA . PHE A 1 238 ? 18.948 9.539 -18.519 1.00 87.38 238 PHE A CA 1
ATOM 1904 C C . PHE A 1 238 ? 20.166 8.927 -19.217 1.00 87.38 238 PHE A C 1
ATOM 1906 O O . PHE A 1 238 ? 21.013 8.310 -18.578 1.00 87.38 238 PHE A O 1
ATOM 1913 N N . THR A 1 239 ? 20.233 9.044 -20.546 1.00 87.94 239 THR A N 1
ATOM 1914 C CA . THR A 1 239 ? 21.294 8.440 -21.358 1.00 87.94 239 THR A CA 1
ATOM 1915 C C . THR A 1 239 ? 22.157 9.500 -22.035 1.00 87.94 239 THR A C 1
ATOM 1917 O O . THR A 1 239 ? 21.654 10.411 -22.691 1.00 87.94 239 THR A O 1
ATOM 1920 N N . GLU A 1 240 ? 23.474 9.339 -21.923 1.00 89.56 240 GLU A N 1
ATOM 1921 C CA . GLU A 1 240 ? 24.480 10.082 -22.686 1.00 89.56 240 GLU A CA 1
ATOM 1922 C C . GLU A 1 240 ? 25.179 9.140 -23.670 1.00 89.56 240 GLU A C 1
ATOM 1924 O O . GLU A 1 240 ? 25.600 8.051 -23.283 1.00 89.56 240 GLU A O 1
ATOM 1929 N N . LEU A 1 241 ? 25.360 9.556 -24.925 1.00 86.88 241 LEU A N 1
ATOM 1930 C CA . LEU A 1 241 ? 26.144 8.783 -25.893 1.00 86.88 241 LEU A CA 1
ATOM 1931 C C . LEU A 1 241 ? 27.604 9.239 -25.895 1.00 86.88 241 LEU A C 1
ATOM 1933 O O . LEU A 1 241 ? 27.884 10.434 -26.010 1.00 86.88 241 LEU A O 1
ATOM 1937 N N . LYS A 1 242 ? 28.538 8.291 -25.794 1.00 87.19 242 LYS A N 1
ATOM 1938 C CA . LYS A 1 242 ? 29.983 8.554 -25.790 1.00 87.19 242 LYS A CA 1
ATOM 1939 C C . LYS A 1 242 ? 30.693 7.621 -26.752 1.00 87.19 242 LYS A C 1
ATOM 1941 O O . LYS A 1 242 ? 30.489 6.414 -26.717 1.00 87.19 242 LYS A O 1
ATOM 1946 N N . TRP A 1 243 ? 31.530 8.190 -27.610 1.00 86.44 243 TRP A N 1
ATOM 1947 C CA . TRP A 1 243 ? 32.428 7.395 -28.434 1.00 86.44 243 TRP A CA 1
ATOM 1948 C C . TRP A 1 243 ? 33.524 6.799 -27.553 1.00 86.44 243 TRP A C 1
ATOM 1950 O O . TRP A 1 243 ? 34.177 7.529 -26.807 1.00 86.44 243 TRP A O 1
ATOM 1960 N N . GLN A 1 244 ? 33.715 5.493 -27.659 1.00 86.31 244 GLN A N 1
ATOM 1961 C CA . GLN A 1 244 ? 34.787 4.741 -27.024 1.00 86.31 244 GLN A CA 1
ATOM 1962 C C . GLN A 1 244 ? 35.517 3.918 -28.091 1.00 86.31 244 GLN A C 1
ATOM 1964 O O . GLN A 1 244 ? 35.000 3.716 -29.192 1.00 86.31 244 GLN A O 1
ATOM 1969 N N . ILE A 1 245 ? 36.735 3.496 -27.771 1.00 85.62 245 ILE A N 1
ATOM 1970 C CA . ILE A 1 245 ? 37.489 2.528 -28.564 1.00 85.62 245 ILE A CA 1
ATOM 1971 C C . ILE A 1 245 ? 37.350 1.191 -27.845 1.00 85.62 245 ILE A C 1
ATOM 1973 O O . ILE A 1 245 ? 37.596 1.131 -26.640 1.00 85.62 245 ILE A O 1
ATOM 1977 N N . ASP A 1 246 ? 36.886 0.167 -28.554 1.00 79.88 246 ASP A N 1
ATOM 1978 C CA . ASP A 1 246 ? 36.788 -1.179 -28.000 1.00 79.88 246 ASP A CA 1
ATOM 1979 C C . ASP A 1 246 ? 38.144 -1.907 -28.017 1.00 79.88 246 ASP A C 1
ATOM 1981 O O . ASP A 1 246 ? 39.168 -1.378 -28.453 1.00 79.88 246 ASP A O 1
ATOM 1985 N N . GLU A 1 247 ? 38.153 -3.139 -27.515 1.00 79.19 247 GLU A N 1
ATOM 1986 C CA . GLU A 1 247 ? 39.346 -3.992 -27.456 1.00 79.19 247 GLU A CA 1
ATOM 1987 C C . GLU A 1 247 ? 39.922 -4.367 -28.837 1.00 79.19 247 GLU A C 1
ATOM 1989 O O . GLU A 1 247 ? 41.053 -4.841 -28.916 1.00 79.19 247 GLU A O 1
ATOM 1994 N N . PHE A 1 248 ? 39.180 -4.111 -29.920 1.00 81.44 248 PHE A N 1
ATOM 1995 C CA . PHE A 1 248 ? 39.574 -4.352 -31.309 1.00 81.44 248 PHE A CA 1
ATOM 1996 C C . PHE A 1 248 ? 39.939 -3.056 -32.048 1.00 81.44 248 PHE A C 1
ATOM 1998 O O . PHE A 1 248 ? 39.891 -3.011 -33.279 1.00 81.44 248 PHE A O 1
ATOM 2005 N N . GLU A 1 249 ? 40.253 -1.986 -31.312 1.00 81.94 249 GLU A N 1
ATOM 2006 C CA . GLU A 1 249 ? 40.558 -0.649 -31.842 1.00 81.94 249 GLU A CA 1
ATOM 2007 C C . GLU A 1 249 ? 39.421 -0.027 -32.677 1.00 81.94 249 GLU A C 1
ATOM 2009 O O . GLU A 1 249 ? 39.609 0.962 -33.394 1.00 81.94 249 GLU A O 1
ATOM 2014 N N . SER A 1 250 ? 38.205 -0.562 -32.561 1.00 78.44 250 SER A N 1
ATOM 2015 C CA . SER A 1 250 ? 37.043 -0.083 -33.295 1.00 78.44 250 SER A CA 1
ATOM 2016 C C . SER A 1 250 ? 36.325 1.009 -32.513 1.00 78.44 250 SER A C 1
ATOM 2018 O O . SER A 1 250 ? 36.143 0.953 -31.296 1.00 78.44 250 SER A O 1
ATOM 2020 N N . LYS A 1 251 ? 35.899 2.052 -33.228 1.00 82.19 251 LYS A N 1
ATOM 2021 C CA . LYS A 1 251 ? 35.187 3.182 -32.631 1.00 82.19 251 LYS A CA 1
ATOM 2022 C C . LYS A 1 251 ? 33.707 2.835 -32.448 1.00 82.19 251 LYS A C 1
ATOM 2024 O O . LYS A 1 251 ? 32.962 2.759 -33.424 1.00 82.19 251 LYS A O 1
ATOM 2029 N N . VAL A 1 252 ? 33.267 2.706 -31.199 1.00 83.00 252 VAL A N 1
ATOM 2030 C CA . VAL A 1 252 ? 31.899 2.315 -30.824 1.00 83.00 252 VAL A CA 1
ATOM 2031 C C . VAL A 1 252 ? 31.201 3.451 -30.078 1.00 83.00 252 VAL A C 1
ATOM 2033 O O . VAL A 1 252 ? 31.792 4.120 -29.232 1.00 83.00 252 VAL A O 1
ATOM 2036 N N . LEU A 1 253 ? 29.929 3.702 -30.394 1.00 85.12 253 LEU A N 1
ATOM 2037 C CA . LEU A 1 253 ? 29.106 4.670 -29.669 1.00 85.12 253 LEU A CA 1
ATOM 2038 C C . LEU A 1 253 ? 28.410 3.956 -28.509 1.00 85.12 253 LEU A C 1
ATOM 2040 O O . LEU A 1 253 ? 27.499 3.163 -28.732 1.00 85.12 253 LEU A O 1
ATOM 2044 N N . VAL A 1 254 ? 28.832 4.225 -27.280 1.00 88.88 254 VAL A N 1
ATOM 2045 C CA . VAL A 1 254 ? 28.340 3.575 -26.059 1.00 88.88 254 VAL A CA 1
ATOM 2046 C C . VAL A 1 254 ? 27.293 4.457 -25.381 1.00 88.88 254 VAL A C 1
ATOM 2048 O O . VAL A 1 254 ? 27.465 5.674 -25.282 1.00 88.88 254 VAL A O 1
ATOM 2051 N N . ALA A 1 255 ? 26.206 3.850 -24.903 1.00 89.94 255 ALA A N 1
ATOM 2052 C CA . ALA A 1 255 ? 25.173 4.527 -24.128 1.00 89.94 255 ALA A CA 1
ATOM 2053 C C . ALA A 1 255 ? 25.488 4.439 -22.631 1.00 89.94 255 ALA A C 1
ATOM 2055 O O . ALA A 1 255 ? 25.451 3.364 -22.033 1.00 89.94 255 ALA A O 1
ATOM 2056 N N . LYS A 1 256 ? 25.771 5.579 -22.002 1.00 91.12 256 LYS A N 1
ATOM 2057 C CA . LYS A 1 256 ? 25.935 5.693 -20.554 1.00 91.12 256 LYS A CA 1
ATOM 2058 C C . LYS A 1 256 ? 24.604 6.082 -19.923 1.00 91.12 256 LYS A C 1
ATOM 2060 O O . LYS A 1 256 ? 24.188 7.236 -20.020 1.00 91.12 256 LYS A O 1
ATOM 2065 N N . VAL A 1 257 ? 23.961 5.125 -19.261 1.00 90.50 257 VAL A N 1
ATOM 2066 C CA . VAL A 1 257 ? 22.764 5.362 -18.449 1.00 90.50 257 VAL A CA 1
ATOM 2067 C C . VAL A 1 257 ? 23.227 5.919 -17.110 1.00 90.50 257 VAL A C 1
ATOM 2069 O O . VAL A 1 257 ? 23.963 5.246 -16.392 1.00 90.50 257 VAL A O 1
ATOM 2072 N N . THR A 1 258 ? 22.849 7.152 -16.790 1.00 85.19 258 THR A N 1
ATOM 2073 C CA . THR A 1 258 ? 23.298 7.862 -15.584 1.00 85.19 258 THR A CA 1
ATOM 2074 C C . THR A 1 258 ? 22.377 7.637 -14.393 1.00 85.19 258 THR A C 1
ATOM 2076 O O . THR A 1 258 ? 22.845 7.665 -13.257 1.00 85.19 258 THR A O 1
ATOM 2079 N N . ASP A 1 259 ? 21.099 7.359 -14.652 1.00 77.69 259 ASP A N 1
ATOM 2080 C CA . ASP A 1 259 ? 20.077 7.124 -13.638 1.00 77.69 259 ASP A CA 1
ATOM 2081 C C . ASP A 1 259 ? 19.027 6.110 -14.130 1.00 77.69 259 ASP A C 1
ATOM 2083 O O . ASP A 1 259 ? 18.844 5.894 -15.330 1.00 77.69 259 ASP A O 1
ATOM 2087 N N . GLY A 1 260 ? 18.347 5.448 -13.197 1.00 74.19 260 GLY A N 1
ATOM 2088 C CA . GLY A 1 260 ? 17.312 4.463 -13.481 1.00 74.19 260 GLY A CA 1
ATOM 2089 C C . GLY A 1 260 ? 17.228 3.347 -12.444 1.00 74.19 260 GLY A C 1
ATOM 2090 O O . GLY A 1 260 ? 17.997 3.262 -11.488 1.00 74.19 260 GLY A O 1
ATOM 2091 N N . LYS A 1 261 ? 16.286 2.421 -12.660 1.00 68.69 261 LYS A N 1
ATOM 2092 C CA . LYS A 1 261 ? 15.941 1.362 -11.691 1.00 68.69 261 LYS A CA 1
ATOM 2093 C C . LYS A 1 261 ? 17.129 0.507 -11.221 1.00 68.69 261 LYS A C 1
ATOM 2095 O O . LYS A 1 261 ? 17.087 -0.023 -10.115 1.00 68.69 261 LYS A O 1
ATOM 2100 N N . THR A 1 262 ? 18.125 0.294 -12.077 1.00 72.94 262 THR A N 1
ATOM 2101 C CA . THR A 1 262 ? 19.269 -0.599 -11.816 1.00 72.94 262 THR A CA 1
ATOM 2102 C C . THR A 1 262 ? 20.588 0.148 -11.612 1.00 72.94 262 THR A C 1
ATOM 2104 O O . THR A 1 262 ? 21.634 -0.489 -11.617 1.00 72.94 262 THR A O 1
ATOM 2107 N N . GLY A 1 263 ? 20.542 1.471 -11.425 1.00 77.12 263 GLY A N 1
ATOM 2108 C CA . GLY A 1 263 ? 21.731 2.306 -11.285 1.00 77.12 263 GLY A CA 1
ATOM 2109 C C . GLY A 1 263 ? 22.475 2.552 -12.601 1.00 77.12 263 GLY A C 1
ATOM 2110 O O . GLY A 1 263 ? 22.067 2.091 -13.676 1.00 77.12 263 GLY A O 1
ATOM 2111 N N . SER A 1 264 ? 23.564 3.312 -12.483 1.00 87.56 264 SER A N 1
ATOM 2112 C CA . SER A 1 264 ? 24.400 3.742 -13.604 1.00 87.56 264 SER A CA 1
ATOM 2113 C C . SER A 1 264 ? 25.128 2.566 -14.252 1.00 87.56 264 SER A C 1
ATOM 2115 O O . SER A 1 264 ? 25.664 1.701 -13.556 1.00 87.56 264 SER A O 1
ATOM 2117 N N . ARG A 1 265 ? 25.142 2.529 -15.587 1.00 90.06 265 ARG A N 1
ATOM 2118 C CA . ARG A 1 265 ? 25.831 1.494 -16.369 1.00 90.06 265 ARG A CA 1
ATOM 2119 C C . ARG A 1 265 ? 26.130 1.958 -17.785 1.00 90.06 265 ARG A C 1
ATOM 2121 O O . ARG A 1 265 ? 25.455 2.837 -18.321 1.00 90.06 265 ARG A O 1
ATOM 2128 N N . GLU A 1 266 ? 27.102 1.304 -18.399 1.00 91.19 266 GLU A N 1
ATOM 2129 C CA . GLU A 1 266 ? 27.400 1.456 -19.819 1.00 91.19 266 GLU A CA 1
ATOM 2130 C C . GLU A 1 266 ? 26.751 0.321 -20.606 1.00 91.19 266 GLU A C 1
ATOM 2132 O O . GLU A 1 266 ? 26.733 -0.832 -20.170 1.00 91.19 266 GLU A O 1
ATOM 2137 N N . VAL A 1 267 ? 26.158 0.673 -21.741 1.00 90.25 267 VAL A N 1
ATOM 2138 C CA . VAL A 1 267 ? 25.435 -0.247 -22.607 1.00 90.25 267 VAL A CA 1
ATOM 2139 C C . VAL A 1 267 ? 25.992 -0.117 -24.012 1.00 90.25 267 VAL A C 1
ATOM 2141 O O . VAL A 1 267 ? 25.983 0.959 -24.614 1.00 90.25 267 VAL A O 1
ATOM 2144 N N . TYR A 1 268 ? 26.494 -1.233 -24.520 1.00 88.31 268 TYR A N 1
ATOM 2145 C CA . TYR A 1 268 ? 27.048 -1.328 -25.860 1.00 88.31 268 TYR A CA 1
ATOM 2146 C C . TYR A 1 268 ? 25.915 -1.531 -26.872 1.00 88.31 268 TYR A C 1
ATOM 2148 O O . TYR A 1 268 ? 24.903 -2.157 -26.538 1.00 88.31 268 TYR A O 1
ATOM 2156 N N . PRO A 1 269 ? 26.039 -0.971 -28.086 1.00 85.31 269 PRO A N 1
ATOM 2157 C CA . PRO A 1 269 ? 25.009 -1.106 -29.100 1.00 85.31 269 PRO A CA 1
ATOM 2158 C C . PRO A 1 269 ? 24.929 -2.561 -29.562 1.00 85.31 269 PRO A C 1
ATOM 2160 O O . PRO A 1 269 ? 25.942 -3.182 -29.877 1.00 85.31 269 PRO A O 1
ATOM 2163 N N . PHE A 1 270 ? 23.716 -3.092 -29.648 1.00 75.81 270 PHE A N 1
ATOM 2164 C CA . PHE A 1 270 ? 23.456 -4.345 -30.332 1.00 75.81 270 PHE A CA 1
ATOM 2165 C C . PHE A 1 270 ? 23.263 -4.048 -31.819 1.00 75.81 270 PHE A C 1
ATOM 2167 O O . PHE A 1 270 ? 22.307 -3.377 -32.214 1.00 75.81 270 PHE A O 1
ATOM 2174 N N . THR A 1 271 ? 24.188 -4.513 -32.655 1.00 59.59 271 THR A N 1
ATOM 2175 C CA . THR A 1 271 ? 24.073 -4.364 -34.105 1.00 59.59 271 THR A CA 1
ATOM 2176 C C . THR A 1 271 ? 23.089 -5.399 -34.636 1.00 59.59 271 THR A C 1
ATOM 2178 O O . THR A 1 271 ? 23.449 -6.550 -34.875 1.00 59.59 271 THR A O 1
ATOM 2181 N N . LEU A 1 272 ? 21.837 -4.992 -34.824 1.00 53.25 272 LEU A N 1
ATOM 2182 C CA . LEU A 1 272 ? 20.909 -5.729 -35.677 1.00 53.25 272 LEU A CA 1
ATOM 2183 C C . LEU A 1 272 ? 21.315 -5.524 -37.141 1.00 53.25 272 LEU A C 1
ATOM 2185 O O . LEU A 1 272 ? 21.765 -4.433 -37.501 1.00 53.25 272 LEU A O 1
ATOM 2189 N N . ASN A 1 273 ? 21.118 -6.530 -37.998 1.00 46.06 273 ASN A N 1
ATOM 2190 C CA . ASN A 1 273 ? 21.333 -6.412 -39.444 1.00 46.06 273 ASN A CA 1
ATOM 2191 C C . ASN A 1 273 ? 20.508 -5.236 -40.005 1.00 46.06 273 ASN A C 1
ATOM 2193 O O . ASN A 1 273 ? 19.319 -5.374 -40.275 1.00 46.06 273 ASN A O 1
ATOM 2197 N N . GLY A 1 274 ? 21.130 -4.061 -40.147 1.00 45.78 274 GLY A N 1
ATOM 2198 C CA . GLY A 1 274 ? 20.467 -2.842 -40.615 1.00 45.78 274 GLY A CA 1
ATOM 2199 C C . GLY A 1 274 ? 19.906 -1.893 -39.542 1.00 45.78 274 GLY A C 1
ATOM 2200 O O . GLY A 1 274 ? 19.353 -0.866 -39.931 1.00 45.78 274 GLY A O 1
ATOM 2201 N N . LEU A 1 275 ? 20.089 -2.122 -38.231 1.00 49.31 275 LEU A N 1
ATOM 2202 C CA . LEU A 1 275 ? 19.946 -1.056 -37.220 1.00 49.31 275 LEU A CA 1
ATOM 2203 C C . LEU A 1 275 ? 21.314 -0.741 -36.606 1.00 49.31 275 LEU A C 1
ATOM 2205 O O . LEU A 1 275 ? 21.813 -1.452 -35.738 1.00 49.31 275 LEU A O 1
ATOM 2209 N N . SER A 1 276 ? 21.906 0.367 -37.040 1.00 53.91 276 SER A N 1
ATOM 2210 C CA . SER A 1 276 ? 22.995 1.031 -36.328 1.00 53.91 276 SER A CA 1
ATOM 2211 C C . SER A 1 276 ? 22.550 2.446 -35.977 1.00 53.91 276 SER A C 1
ATOM 2213 O O . SER A 1 276 ? 21.684 3.012 -36.643 1.00 53.91 276 SER A O 1
ATOM 2215 N N . VAL A 1 277 ? 23.168 3.063 -34.974 1.00 50.88 277 VAL A N 1
ATOM 2216 C CA . VAL A 1 277 ? 22.913 4.475 -34.636 1.00 50.88 277 VAL A CA 1
ATOM 2217 C C . VAL A 1 277 ? 23.150 5.400 -35.846 1.00 50.88 277 VAL A C 1
ATOM 2219 O O . VAL A 1 277 ? 22.466 6.411 -36.008 1.00 50.88 277 VAL A O 1
ATOM 2222 N N . GLY A 1 278 ? 24.043 4.986 -36.756 1.00 51.00 278 GLY A N 1
ATOM 2223 C CA . GLY A 1 278 ? 24.267 5.619 -38.055 1.00 51.00 278 GLY A CA 1
ATOM 2224 C C . GLY A 1 278 ? 23.077 5.518 -39.015 1.00 51.00 278 GLY A C 1
ATOM 2225 O O . GLY A 1 278 ? 22.776 6.497 -39.690 1.00 51.00 278 GLY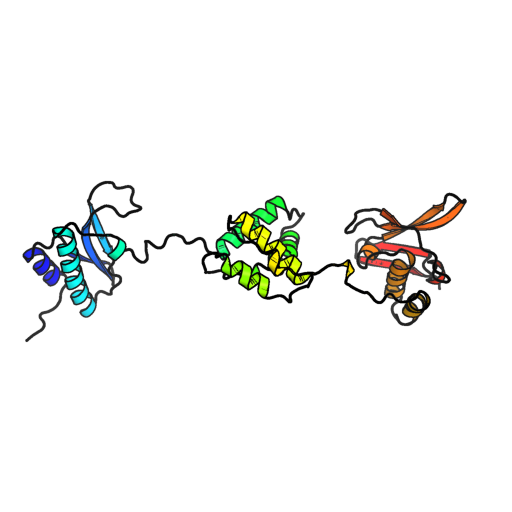 A O 1
ATOM 2226 N N . ASN A 1 279 ? 22.332 4.408 -39.011 1.00 52.19 279 ASN A N 1
ATOM 2227 C CA . ASN A 1 279 ? 21.113 4.238 -39.821 1.00 52.19 279 ASN A CA 1
ATOM 2228 C C . ASN A 1 279 ? 19.947 5.106 -39.314 1.00 52.19 279 ASN A C 1
ATOM 2230 O O . ASN A 1 279 ? 18.972 5.312 -40.030 1.00 52.19 279 ASN A O 1
ATOM 2234 N N . PHE A 1 280 ? 20.064 5.650 -38.099 1.00 52.69 280 PHE A N 1
ATOM 2235 C CA . PHE A 1 280 ? 19.112 6.590 -37.503 1.00 52.69 280 PHE A CA 1
ATOM 2236 C C . PHE A 1 280 ? 19.541 8.057 -37.613 1.00 52.69 280 PHE A C 1
ATOM 2238 O O . PHE A 1 280 ? 18.845 8.934 -37.103 1.00 52.69 280 PHE A O 1
ATOM 2245 N N . GLY A 1 281 ? 20.688 8.336 -38.245 1.00 50.12 281 GLY A N 1
ATOM 2246 C CA . GLY A 1 281 ? 21.236 9.687 -38.385 1.00 50.12 281 GLY A CA 1
ATOM 2247 C C . GLY A 1 281 ? 21.723 10.313 -37.073 1.00 50.12 281 GLY A C 1
ATOM 2248 O O . GLY A 1 281 ? 22.000 11.508 -37.041 1.00 50.12 281 GLY A O 1
ATOM 2249 N N . ILE A 1 282 ? 21.838 9.544 -35.985 1.00 52.72 282 ILE A N 1
ATOM 2250 C CA . ILE A 1 282 ? 22.169 10.066 -34.654 1.00 52.72 282 ILE A CA 1
ATOM 2251 C C . ILE A 1 282 ? 23.698 10.089 -34.504 1.00 52.72 282 ILE A C 1
ATOM 2253 O O . ILE A 1 282 ? 24.337 9.051 -34.348 1.00 52.72 282 ILE A O 1
ATOM 2257 N N . ARG A 1 283 ? 24.317 11.277 -34.540 1.00 50.78 283 ARG A N 1
ATOM 2258 C CA . ARG A 1 283 ? 25.766 11.432 -34.270 1.00 50.78 283 ARG A CA 1
ATOM 2259 C C . ARG A 1 283 ? 26.079 11.787 -32.820 1.00 50.78 283 ARG A C 1
ATOM 2261 O O . ARG A 1 283 ? 27.145 11.433 -32.316 1.00 50.78 283 ARG A O 1
ATOM 2268 N N . SER A 1 284 ? 25.164 12.486 -32.157 1.00 49.56 284 SER A N 1
ATOM 2269 C CA . SER A 1 284 ? 25.247 12.815 -30.738 1.00 49.56 284 SER A CA 1
ATOM 2270 C C . SER A 1 284 ? 23.849 12.999 -30.153 1.00 49.56 284 SER A C 1
ATOM 2272 O O . SER A 1 284 ? 22.918 13.445 -30.827 1.00 49.56 284 SER A O 1
ATOM 2274 N N . TYR A 1 285 ? 23.706 12.629 -28.884 1.00 45.78 285 TYR A N 1
ATOM 2275 C CA . TYR A 1 285 ? 22.464 12.741 -28.134 1.00 45.78 285 TYR A CA 1
ATOM 2276 C C . TYR A 1 285 ? 22.777 13.312 -26.759 1.00 45.78 285 TYR A C 1
ATOM 2278 O O . TYR A 1 285 ? 23.576 12.738 -26.015 1.00 45.78 285 TYR A O 1
ATOM 2286 N N . GLN A 1 286 ? 22.165 14.450 -26.439 1.00 47.38 286 GLN A N 1
ATOM 2287 C CA . GLN A 1 286 ? 22.290 15.064 -25.127 1.00 47.38 286 GLN A CA 1
ATOM 2288 C C . GLN A 1 286 ? 20.944 15.657 -24.711 1.00 47.38 286 GLN A C 1
ATOM 2290 O O . GLN A 1 286 ? 20.361 16.492 -25.408 1.00 47.38 286 GLN A O 1
ATOM 2295 N N . ILE A 1 287 ? 20.450 15.229 -23.554 1.00 43.84 287 ILE A N 1
ATOM 2296 C CA . ILE A 1 287 ? 19.295 15.852 -22.915 1.00 43.84 287 ILE A CA 1
ATOM 2297 C C . ILE A 1 287 ? 19.808 16.969 -22.014 1.00 43.84 287 ILE A C 1
ATOM 2299 O O . ILE 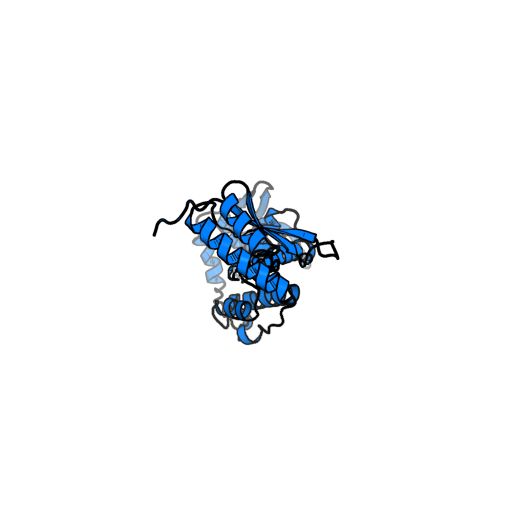A 1 287 ? 20.658 16.762 -21.149 1.00 43.84 287 ILE A O 1
ATOM 2303 N N . SER A 1 288 ? 19.307 18.179 -22.241 1.00 38.00 288 SER A N 1
ATOM 2304 C CA . SER A 1 288 ? 19.586 19.306 -21.355 1.00 38.00 288 SER A CA 1
ATOM 2305 C C . SER A 1 288 ? 18.829 19.150 -20.031 1.00 38.00 288 SER A C 1
ATOM 2307 O O . SER A 1 288 ? 17.733 18.590 -19.995 1.00 38.00 288 SER A O 1
ATOM 2309 N N . ARG A 1 289 ? 19.361 19.724 -18.941 1.00 34.00 289 ARG A N 1
ATOM 2310 C CA . ARG A 1 289 ? 18.720 19.734 -17.606 1.00 34.00 289 ARG A CA 1
ATOM 2311 C C . ARG A 1 289 ? 17.299 20.332 -17.577 1.00 34.00 289 ARG A C 1
ATOM 2313 O O . ARG A 1 289 ? 16.608 20.172 -16.582 1.00 34.00 289 ARG A O 1
ATOM 2320 N N . LEU A 1 290 ? 16.868 21.002 -18.648 1.00 32.28 290 LEU A N 1
ATOM 2321 C CA . LEU A 1 290 ? 15.542 21.613 -18.806 1.00 32.28 290 LEU A CA 1
ATOM 2322 C C . LEU A 1 290 ? 14.547 20.733 -19.593 1.00 32.28 290 LEU A C 1
ATOM 2324 O O . LEU A 1 290 ? 13.472 21.203 -19.948 1.00 32.28 290 LEU A O 1
ATOM 2328 N N . GLY A 1 291 ? 14.889 19.476 -19.899 1.00 31.09 291 GLY A N 1
ATOM 2329 C CA . GLY A 1 291 ? 13.992 18.542 -20.595 1.00 31.09 291 GLY A CA 1
ATOM 2330 C C . GLY A 1 291 ? 13.930 18.715 -22.117 1.00 31.09 291 GLY A C 1
ATOM 2331 O O . GLY A 1 291 ? 13.195 17.991 -22.787 1.00 31.09 291 GLY A O 1
ATOM 2332 N N . PHE A 1 292 ? 14.723 19.621 -22.698 1.00 35.12 292 PHE A N 1
ATOM 2333 C CA . PHE A 1 292 ? 14.880 19.708 -24.150 1.00 35.12 292 PHE A CA 1
ATOM 2334 C C . PHE A 1 292 ? 15.873 18.649 -24.631 1.00 35.12 292 PHE A C 1
ATOM 2336 O O . PHE A 1 292 ? 17.031 18.630 -24.194 1.00 35.12 292 PHE A O 1
ATOM 2343 N N . ILE A 1 293 ? 15.417 17.790 -25.546 1.00 46.09 293 ILE A N 1
ATOM 2344 C CA . ILE A 1 293 ? 16.260 16.815 -26.238 1.00 46.09 293 ILE A CA 1
ATOM 2345 C C . ILE A 1 293 ? 16.980 17.551 -27.371 1.00 46.09 293 ILE A C 1
ATOM 2347 O O . ILE A 1 293 ? 16.349 17.950 -28.350 1.00 46.09 293 ILE A O 1
ATOM 2351 N N . LYS A 1 294 ? 18.298 17.744 -27.248 1.00 43.28 294 LYS A N 1
ATOM 2352 C CA . LYS A 1 294 ? 19.113 18.273 -28.343 1.00 43.28 294 LYS A CA 1
ATOM 2353 C C . LYS A 1 294 ? 19.615 17.084 -29.155 1.00 43.28 294 LYS A C 1
ATOM 2355 O O . LYS A 1 294 ? 20.559 16.401 -28.762 1.00 43.28 294 LYS A O 1
ATOM 2360 N N . ILE A 1 295 ? 18.925 16.805 -30.255 1.00 50.69 295 ILE A N 1
ATOM 2361 C CA . ILE A 1 295 ? 19.280 15.734 -31.188 1.00 50.69 295 ILE A CA 1
ATOM 2362 C C . ILE A 1 295 ? 19.981 16.394 -32.367 1.00 50.69 295 ILE A C 1
ATOM 2364 O O . ILE A 1 295 ? 19.367 17.198 -33.065 1.00 50.69 295 ILE A O 1
ATOM 2368 N N . MET A 1 296 ? 21.254 16.072 -32.585 1.00 44.78 296 MET A N 1
ATOM 2369 C CA . MET A 1 296 ? 21.911 16.406 -33.846 1.00 44.78 296 MET A CA 1
ATOM 2370 C C . MET A 1 296 ? 21.684 15.237 -34.803 1.00 44.78 296 MET A C 1
ATOM 2372 O O . MET A 1 296 ? 22.308 14.182 -34.658 1.00 44.78 296 MET A O 1
ATOM 2376 N N . VAL A 1 297 ? 20.746 15.425 -35.730 1.00 38.78 297 VAL A N 1
ATOM 2377 C CA . VAL A 1 297 ? 20.516 14.535 -36.875 1.00 38.78 297 VAL A CA 1
ATOM 2378 C C . VAL A 1 297 ? 21.193 15.181 -38.087 1.00 38.78 297 VAL A C 1
ATOM 2380 O O . VAL A 1 297 ? 21.144 16.405 -38.200 1.00 38.78 297 VAL A O 1
ATOM 2383 N N . ASN A 1 298 ? 21.861 14.411 -38.952 1.00 38.91 298 ASN A N 1
ATOM 2384 C CA . ASN A 1 298 ? 22.341 14.954 -40.232 1.00 38.91 298 ASN A CA 1
ATOM 2385 C C . ASN A 1 298 ? 21.154 15.479 -41.066 1.00 38.91 298 ASN A C 1
ATOM 2387 O O . ASN A 1 298 ? 20.070 14.892 -41.003 1.00 38.91 298 ASN A O 1
ATOM 2391 N N . GLU A 1 299 ? 21.385 16.555 -41.829 1.00 34.78 299 GLU A N 1
ATOM 2392 C CA . GLU A 1 299 ? 20.551 16.915 -42.990 1.00 34.78 299 GLU A CA 1
ATOM 2393 C C . GLU A 1 299 ? 20.519 15.778 -44.021 1.00 34.78 299 GLU A C 1
ATOM 2395 O O . GLU A 1 299 ? 21.569 15.108 -44.196 1.00 34.78 299 GLU A O 1
#

pLDDT: mean 83.14, std 15.54, range [31.09, 97.31]

Radius of gyration: 37.29 Å; chains: 1; bounding box: 98×43×95 Å

Secondary structure (DSSP, 8-state):
-------HHHHHHHHHHTT-SEEEEEETTEEEEEEEEPPPTT-S--S-EEEEEEEEEESSHHHHHHHHHHHHHHHHHHHTT---GGGT-TTT-S-----HHHHHHHHHHHHHHHT---SSHHHHHHHHIIIIITTTGGGS-TTS---HHHHHHHHHTS-TTSHHHHHHHHHHHHHHHHHT-----GGGT-S--GGG-------HHHHHHHTTT--SHHHHHHHHHHHHH---TTGGGGEEEEEEE-TTS-EEEEEEE-SSTT-SEEE----BTTB-GGGGTEEEEEE-TTS-EEEEE--

Foldseek 3Di:
DDPPPLDQVVLQVVCVVVVLQWGWDDDPFFIWIWHFAQDDPPDPDHDTGIDIFGPVDTPDPVRSVVNSVVSNVQSVCVVVVNDDCCVRCVVVPPPPQCFLQNLLVVVLVVCCVPPQDDPDPVSSVVCCCVQACVLFSVQADRGHHDDLVSLQVRLQPDDAQDPSSVSRLVNSVVSCVVVVHDYDSVVSNPDHDPVPDDDDDDDPVVLVVVLVVDPDLVVSLLSLCCSFFVDPSCQSLQWWWDWDQDPVRDTFTWIWRCDDDVHTDITGTDDDPQRDCVSSQFPTWDQDPVRDTDTDGDD